Protein AF-A0A8J5E247-F1 (afdb_monomer)

Secondary structure (DSSP, 8-state):
-PPPPPP------PPPPP-PPPPTTTTHHHHHHHHHHHHHHHHHHHHHHTTSSSSS-----------------------------HHHHHHHHHHHHHHHTTS-----HHHHHHHHHTS---------------SS-----------TTGGGGSSS------HHHHHHHHHHHHHTB--GGGTTPBPPP--HHHHHHHHHHHTHHHH-TT-PPPPP--SSPPSS---------TT-SSSSPPPTTT--SSHHHHHHH-HHHHHHHHHHHHHHHHHHHTTSHHHHHHHHHHHHHT-

Mean predicted aligned error: 22.24 Å

Structure (mmCIF, N/CA/C/O backbone):
data_AF-A0A8J5E247-F1
#
_entry.id   AF-A0A8J5E247-F1
#
loop_
_atom_site.group_PDB
_atom_site.id
_atom_site.type_symbol
_atom_site.label_atom_id
_atom_site.label_alt_id
_atom_site.label_comp_id
_atom_site.label_asym_id
_atom_site.label_entity_id
_atom_site.label_seq_id
_atom_site.pdbx_PDB_ins_code
_atom_site.Cartn_x
_atom_site.Cartn_y
_atom_site.Cartn_z
_atom_site.occupancy
_atom_site.B_iso_or_equiv
_atom_site.auth_seq_id
_atom_site.auth_comp_id
_atom_site.auth_asym_id
_atom_site.auth_atom_id
_atom_site.pdbx_PDB_model_num
ATOM 1 N N . MET A 1 1 ? -28.326 5.574 -50.197 1.00 47.53 1 MET A N 1
ATOM 2 C CA . MET A 1 1 ? -28.777 6.730 -49.390 1.00 47.53 1 MET A CA 1
ATOM 3 C C . MET A 1 1 ? -27.548 7.431 -48.825 1.00 47.53 1 MET A C 1
ATOM 5 O O . MET A 1 1 ? -26.946 6.933 -47.885 1.00 47.53 1 MET A O 1
ATOM 9 N N . ALA A 1 2 ? -27.110 8.510 -49.477 1.00 43.28 2 ALA A N 1
ATOM 10 C CA . ALA A 1 2 ? -25.905 9.259 -49.121 1.00 43.28 2 ALA A CA 1
ATOM 11 C C . 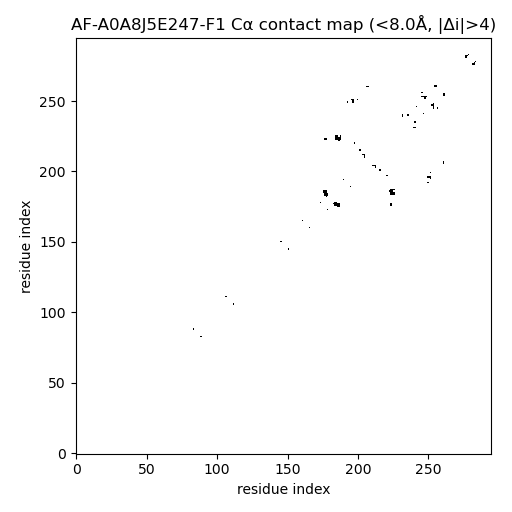ALA A 1 2 ? -26.218 10.293 -48.027 1.00 43.28 2 ALA A C 1
ATOM 13 O O . ALA A 1 2 ? -27.172 11.058 -48.159 1.00 43.28 2 ALA A O 1
ATOM 14 N N . ARG A 1 3 ? -25.426 10.314 -46.948 1.00 50.75 3 ARG A N 1
ATOM 15 C CA . ARG A 1 3 ? -25.513 11.335 -45.895 1.00 50.75 3 ARG A CA 1
ATOM 16 C C . ARG A 1 3 ? -24.717 12.566 -46.330 1.00 50.75 3 ARG A C 1
ATOM 18 O O . ARG A 1 3 ? -23.540 12.469 -46.658 1.00 50.75 3 ARG A O 1
ATOM 25 N N . LYS A 1 4 ? -25.403 13.704 -46.372 1.00 52.75 4 LYS A N 1
ATOM 26 C CA . LYS A 1 4 ? -24.903 15.015 -46.790 1.00 52.75 4 LYS A CA 1
ATOM 27 C C . LYS A 1 4 ? -24.347 15.733 -45.552 1.00 52.75 4 LYS A C 1
ATOM 29 O O . LYS A 1 4 ? -25.104 15.995 -44.624 1.00 52.75 4 LYS A O 1
ATOM 34 N N . ASN A 1 5 ? -23.050 16.030 -45.535 1.00 49.25 5 ASN A N 1
ATOM 35 C CA . ASN A 1 5 ? -22.446 16.957 -44.570 1.00 49.25 5 ASN A CA 1
ATOM 36 C C . ASN A 1 5 ? -22.774 18.405 -44.968 1.00 49.25 5 ASN A C 1
ATOM 38 O O . ASN A 1 5 ? -22.634 18.730 -46.151 1.00 49.25 5 ASN A O 1
ATOM 42 N N . PRO A 1 6 ? -23.098 19.301 -44.023 1.00 57.22 6 PRO A N 1
ATOM 43 C CA . PRO A 1 6 ? -22.928 20.731 -44.228 1.00 57.22 6 PRO A CA 1
ATOM 44 C C . PRO A 1 6 ? -21.686 21.271 -43.503 1.00 57.22 6 PRO A C 1
ATOM 46 O O . PRO A 1 6 ? -21.337 20.865 -42.396 1.00 57.22 6 PRO A O 1
ATOM 49 N N . ALA A 1 7 ? -21.009 22.183 -44.195 1.00 47.88 7 ALA A N 1
ATOM 50 C CA . ALA A 1 7 ? -19.740 22.791 -43.842 1.00 47.88 7 ALA A CA 1
ATOM 51 C C . ALA A 1 7 ? -19.878 24.044 -42.953 1.00 47.88 7 ALA A C 1
ATOM 53 O O . ALA A 1 7 ? -20.883 24.745 -42.986 1.00 47.88 7 ALA A O 1
ATOM 54 N N . ARG A 1 8 ? -18.791 24.300 -42.211 1.00 48.19 8 ARG A N 1
ATOM 55 C CA . ARG A 1 8 ? -18.216 25.578 -41.739 1.00 48.19 8 ARG A CA 1
ATOM 56 C C . ARG A 1 8 ? -18.987 26.890 -42.008 1.00 48.19 8 ARG A C 1
ATOM 58 O O . ARG A 1 8 ? -19.066 27.328 -43.147 1.00 48.19 8 ARG A O 1
ATOM 65 N N . GLY A 1 9 ? -19.212 27.638 -40.920 1.00 38.91 9 GLY A N 1
ATOM 66 C CA . GLY A 1 9 ? -18.550 28.939 -40.725 1.00 38.91 9 GLY A CA 1
ATOM 67 C C . GLY A 1 9 ? -19.429 30.194 -40.663 1.00 38.91 9 GLY A C 1
ATOM 68 O O . GLY A 1 9 ? -19.780 30.750 -41.693 1.00 38.91 9 GLY A O 1
ATOM 69 N N . SER A 1 10 ? -19.608 30.747 -39.459 1.00 41.91 10 SER A N 1
ATOM 70 C CA . SER A 1 10 ? -19.744 32.196 -39.249 1.00 41.91 10 SER A CA 1
ATOM 71 C C . SER A 1 10 ? -19.083 32.567 -37.918 1.00 41.91 10 SER A C 1
ATOM 73 O O . SER A 1 10 ? -19.606 32.258 -36.849 1.00 41.91 10 SER A O 1
ATOM 75 N N . LYS A 1 11 ? -17.895 33.178 -37.975 1.00 48.00 11 LYS A N 1
ATOM 76 C CA . LYS A 1 11 ? -17.264 33.802 -36.808 1.00 48.00 11 LYS A CA 1
ATOM 77 C C . LYS A 1 11 ? -17.958 35.143 -36.584 1.00 48.00 11 LYS A C 1
ATOM 79 O O . LYS A 1 11 ? -17.831 36.033 -37.418 1.00 48.00 11 LYS A O 1
ATOM 84 N N . VAL A 1 12 ? -18.707 35.260 -35.495 1.00 50.59 12 VAL A N 1
ATOM 85 C CA . VAL A 1 12 ? -19.233 36.539 -35.015 1.00 50.59 12 VAL A CA 1
ATOM 86 C C . VAL A 1 12 ? -18.185 37.090 -34.051 1.00 50.59 12 VAL A C 1
ATOM 88 O O . VAL A 1 12 ? -17.863 36.440 -33.060 1.00 50.59 12 VAL A O 1
ATOM 91 N N . ASN A 1 13 ? -17.589 38.232 -34.387 1.00 46.44 13 ASN A N 1
ATOM 92 C CA . ASN A 1 13 ? -16.700 38.955 -33.483 1.00 46.44 13 ASN A CA 1
ATOM 93 C C . ASN A 1 13 ? -17.566 39.594 -32.391 1.00 46.44 13 ASN A C 1
ATOM 95 O O . ASN A 1 13 ? -18.337 40.506 -32.686 1.00 46.44 13 ASN A O 1
ATOM 99 N N . LEU A 1 14 ? -17.461 39.092 -31.161 1.00 52.62 14 LEU A N 1
ATOM 100 C CA . LEU A 1 14 ? -18.080 39.686 -29.981 1.00 52.62 14 LEU A CA 1
ATOM 101 C C . LEU A 1 14 ? -17.071 40.665 -29.365 1.00 52.62 14 LEU A C 1
ATOM 103 O O . LEU A 1 14 ? -15.951 40.273 -29.039 1.00 52.62 14 LEU A O 1
ATOM 107 N N . ALA A 1 15 ? -17.442 41.943 -29.298 1.00 62.84 15 ALA A N 1
ATOM 108 C CA . ALA A 1 15 ? -16.660 42.980 -28.630 1.00 62.84 15 ALA A CA 1
ATOM 109 C C . ALA A 1 15 ? -16.554 42.684 -27.118 1.00 62.84 15 ALA A C 1
ATOM 111 O O . ALA A 1 15 ? -17.475 42.076 -26.572 1.00 62.84 15 ALA A O 1
ATOM 112 N N . PRO A 1 16 ? -15.469 43.090 -26.433 1.00 55.72 16 PRO A N 1
ATOM 113 C CA . PRO A 1 16 ? -15.371 42.930 -24.987 1.00 55.72 16 PRO A CA 1
ATOM 114 C C . PRO A 1 16 ? -16.348 43.878 -24.277 1.00 55.72 16 PRO A C 1
ATOM 116 O O . PRO A 1 16 ? -16.367 45.078 -24.556 1.00 55.72 16 PRO A O 1
ATOM 119 N N . GLU A 1 17 ? -17.163 43.325 -23.379 1.00 60.25 17 GLU A N 1
ATOM 120 C CA . GLU A 1 17 ? -18.045 44.088 -22.491 1.00 60.25 17 GLU A CA 1
ATOM 121 C C . GLU A 1 17 ? -17.240 44.856 -21.422 1.00 60.25 17 GLU A C 1
ATOM 123 O O . GLU A 1 17 ? -16.142 44.422 -21.056 1.00 60.25 17 GLU A O 1
ATOM 128 N N . PRO A 1 18 ? -17.739 46.013 -20.944 1.00 53.34 18 PRO A N 1
ATOM 129 C CA . PRO A 1 18 ? -17.045 46.832 -19.956 1.00 53.34 18 PRO A CA 1
ATOM 130 C C . PRO A 1 18 ? -17.014 46.151 -18.582 1.00 53.34 18 PRO A C 1
ATOM 132 O O . PRO A 1 18 ? -18.004 45.586 -18.125 1.00 53.34 18 PRO A O 1
ATOM 135 N N . VAL A 1 19 ? -15.857 46.232 -17.928 1.00 58.62 19 VAL A N 1
ATOM 136 C CA . VAL A 1 19 ? -15.625 45.759 -16.560 1.00 58.62 19 VAL A CA 1
ATOM 137 C C . VAL A 1 19 ? -16.389 46.675 -15.602 1.00 58.62 19 VAL A C 1
ATOM 139 O O . VAL A 1 19 ? -16.093 47.865 -15.533 1.00 58.62 19 VAL A O 1
ATOM 142 N N . GLU A 1 20 ? -17.390 46.139 -14.905 1.00 50.28 20 GLU A N 1
ATOM 143 C CA . GLU A 1 20 ? -18.041 46.834 -13.792 1.00 50.28 20 GLU A CA 1
ATOM 144 C C . GLU A 1 20 ? -17.181 46.700 -12.526 1.00 50.28 20 GLU A C 1
ATOM 146 O O . GLU A 1 20 ? -16.817 45.593 -12.122 1.00 50.28 20 GLU A O 1
ATOM 151 N N . ASP A 1 21 ? -16.847 47.842 -11.921 1.00 55.38 21 ASP A N 1
ATOM 152 C CA . ASP A 1 21 ? -16.093 47.952 -10.672 1.00 55.38 21 ASP A CA 1
ATOM 153 C C . ASP A 1 21 ? -16.861 47.308 -9.505 1.00 55.38 21 ASP A C 1
ATOM 155 O O . ASP A 1 21 ? -17.940 47.759 -9.108 1.00 55.38 21 ASP A O 1
ATOM 159 N N . VAL A 1 22 ? -16.283 46.256 -8.924 1.00 57.41 22 VAL A N 1
ATOM 160 C CA . VAL A 1 22 ? -16.760 45.631 -7.683 1.00 57.41 22 VAL A CA 1
ATOM 161 C C . VAL A 1 22 ? -16.171 46.409 -6.494 1.00 57.41 22 VAL A C 1
ATOM 163 O O . VAL A 1 22 ? -14.963 46.627 -6.469 1.00 57.41 22 VAL A O 1
ATOM 166 N N . PRO A 1 23 ? -16.971 46.840 -5.498 1.00 54.09 23 PRO A N 1
ATOM 167 C CA . PRO A 1 23 ? -16.486 47.703 -4.421 1.00 54.09 23 PRO A CA 1
ATOM 168 C C . PRO A 1 23 ? -15.543 46.978 -3.443 1.00 54.09 23 PRO A C 1
ATOM 170 O O . PRO A 1 23 ? -15.862 45.895 -2.951 1.00 54.09 23 PRO A O 1
ATOM 173 N N . ASP A 1 24 ? -14.449 47.659 -3.080 1.00 58.41 24 ASP A N 1
ATOM 174 C CA . ASP A 1 24 ? -13.301 47.261 -2.233 1.00 58.41 24 ASP A CA 1
ATOM 175 C C . ASP A 1 24 ? -13.598 46.642 -0.846 1.00 58.41 24 ASP A C 1
ATOM 177 O O . ASP A 1 24 ? -12.683 46.263 -0.123 1.00 58.41 24 ASP A O 1
ATOM 181 N N . LYS A 1 25 ? -14.859 46.477 -0.441 1.00 55.41 25 LYS A N 1
ATOM 182 C CA . LYS A 1 25 ? -15.223 45.976 0.899 1.00 55.41 25 LYS A CA 1
ATOM 183 C C . LYS A 1 25 ? -15.279 44.455 1.047 1.00 55.41 25 LYS A C 1
ATOM 185 O O . LYS A 1 25 ? -15.526 43.973 2.147 1.00 55.41 25 LYS A O 1
ATOM 190 N N . VAL A 1 26 ? -15.080 43.691 -0.027 1.00 52.72 26 VAL A N 1
ATOM 191 C CA . VAL A 1 26 ? -15.133 42.213 0.027 1.00 52.72 26 VAL A CA 1
ATOM 192 C C . VAL A 1 26 ? -13.738 41.587 0.163 1.00 52.72 26 VAL A C 1
ATOM 194 O O . VAL A 1 26 ? -13.622 40.470 0.657 1.00 52.72 26 VAL A O 1
ATOM 197 N N . LEU A 1 27 ? -12.677 42.316 -0.197 1.00 49.75 27 LEU A N 1
ATOM 198 C CA . LEU A 1 27 ? -11.293 41.831 -0.113 1.00 49.75 27 LEU A CA 1
ATOM 199 C C . LEU A 1 27 ? -10.709 41.937 1.307 1.00 49.75 27 LEU A C 1
ATOM 201 O O . LEU A 1 27 ? -9.851 41.145 1.682 1.00 49.75 27 LEU A O 1
ATOM 205 N N . GLU A 1 28 ? -11.218 42.856 2.128 1.00 53.59 28 GLU A N 1
ATOM 206 C CA . GLU A 1 28 ? -10.740 43.066 3.502 1.00 53.59 28 GLU A CA 1
ATOM 207 C C . GLU A 1 28 ? -11.232 41.963 4.463 1.00 53.59 28 GLU A C 1
ATOM 209 O O . GLU A 1 28 ? -10.493 41.520 5.335 1.00 53.59 28 GLU A O 1
ATOM 214 N N . ALA A 1 29 ? -12.424 41.401 4.225 1.00 53.09 29 ALA A N 1
ATOM 215 C CA . ALA A 1 29 ? -12.988 40.324 5.050 1.00 53.09 29 ALA A CA 1
ATOM 216 C C . ALA A 1 29 ? -12.349 38.940 4.810 1.00 53.09 29 ALA A C 1
ATOM 218 O O . ALA A 1 29 ? -12.517 38.040 5.629 1.00 53.09 29 ALA A O 1
ATOM 219 N N . GLN A 1 30 ? -11.636 38.751 3.693 1.00 47.44 30 GLN A N 1
ATOM 220 C CA . GLN A 1 30 ? -10.944 37.491 3.387 1.00 47.44 30 GLN A CA 1
ATOM 221 C C . GLN A 1 30 ? -9.527 37.459 3.979 1.00 47.44 30 GLN A C 1
ATOM 223 O O . GLN A 1 30 ? -9.069 36.403 4.403 1.00 47.44 30 GLN A O 1
ATOM 228 N N . ASN A 1 31 ? -8.880 38.622 4.106 1.00 52.19 31 ASN A N 1
ATOM 229 C CA . ASN A 1 31 ? -7.536 38.743 4.677 1.00 52.19 31 ASN A CA 1
ATOM 230 C C . ASN A 1 31 ? -7.514 38.616 6.214 1.00 52.19 31 ASN A C 1
ATOM 232 O O . ASN A 1 31 ? -6.501 38.232 6.791 1.00 52.19 31 ASN A O 1
ATOM 236 N N . GLU A 1 32 ? -8.629 38.908 6.891 1.00 54.66 32 GLU A N 1
ATOM 237 C CA . GLU A 1 32 ? -8.747 38.749 8.349 1.00 54.66 32 GLU A CA 1
ATOM 238 C C . GLU A 1 32 ? -8.947 37.284 8.784 1.00 54.66 32 GLU A C 1
ATOM 240 O O . GLU A 1 32 ? -8.632 36.937 9.921 1.00 54.66 32 GLU A O 1
ATOM 245 N N . GLN A 1 33 ? -9.431 36.403 7.895 1.00 50.94 33 GLN A N 1
ATOM 246 C CA . GLN A 1 33 ? -9.599 34.976 8.204 1.00 50.94 33 GLN A CA 1
ATOM 247 C C . GLN A 1 33 ? -8.303 34.171 8.013 1.00 50.94 33 GLN A C 1
ATOM 249 O O . GLN A 1 33 ? -8.044 33.277 8.812 1.00 50.94 33 GLN A O 1
ATOM 254 N N . GLU A 1 34 ? -7.449 34.523 7.042 1.00 51.47 34 GLU A N 1
ATOM 255 C CA . GLU A 1 34 ? -6.130 33.882 6.872 1.00 51.47 34 GLU A CA 1
ATOM 256 C C . GLU A 1 34 ? -5.132 34.262 7.982 1.00 51.47 34 GLU A C 1
ATOM 258 O O . GLU A 1 34 ? -4.316 33.435 8.386 1.00 51.47 34 GLU A O 1
ATOM 263 N N . GLY A 1 35 ? -5.227 35.473 8.545 1.00 48.41 35 GLY A N 1
ATOM 264 C CA . GLY A 1 35 ? -4.366 35.896 9.660 1.00 48.41 35 GLY A CA 1
ATOM 265 C C . GLY A 1 35 ? -4.623 35.139 10.970 1.00 48.41 35 GLY A C 1
ATOM 266 O O . GLY A 1 35 ? -3.694 34.909 11.739 1.00 48.41 35 GLY A O 1
ATOM 267 N N . ALA A 1 36 ? -5.865 34.706 11.209 1.00 52.34 36 ALA A N 1
ATOM 268 C CA . ALA A 1 36 ? -6.246 33.993 12.430 1.00 52.34 36 ALA A CA 1
ATOM 269 C C . ALA A 1 36 ? -5.890 32.493 12.402 1.00 52.34 36 ALA A C 1
ATOM 271 O O . ALA A 1 36 ? -5.742 31.886 13.460 1.00 52.34 36 ALA A O 1
ATOM 272 N N . GLU A 1 37 ? -5.741 31.886 11.219 1.00 51.66 37 GLU A N 1
ATOM 273 C CA . GLU A 1 37 ? -5.319 30.482 11.089 1.00 51.66 37 GLU A CA 1
ATOM 274 C C . GLU A 1 37 ? -3.792 30.317 11.203 1.00 51.66 37 GLU A C 1
ATOM 276 O O . GLU A 1 37 ? -3.325 29.284 11.681 1.00 51.66 37 GLU A O 1
ATOM 281 N N . ALA A 1 38 ? -3.013 31.351 10.860 1.00 54.84 38 ALA A N 1
ATOM 282 C CA . ALA A 1 38 ? -1.555 31.347 11.005 1.00 54.84 38 ALA A CA 1
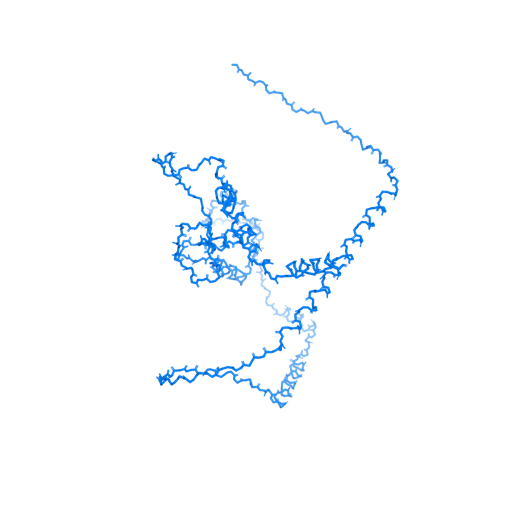ATOM 283 C C . ALA A 1 38 ? -1.090 31.462 12.473 1.00 54.84 38 ALA A C 1
ATOM 285 O O . ALA A 1 38 ? -0.151 30.778 12.872 1.00 54.84 38 ALA A O 1
ATOM 286 N N . GLU A 1 39 ? -1.783 32.249 13.306 1.00 54.84 39 GLU A N 1
ATOM 287 C CA . GLU A 1 39 ? -1.434 32.434 14.730 1.00 54.84 39 GLU A CA 1
ATOM 288 C C . GLU A 1 39 ? -1.697 31.170 15.579 1.00 54.84 39 GLU A C 1
ATOM 290 O O . GLU A 1 39 ? -1.058 30.945 16.606 1.00 54.84 39 GLU A O 1
ATOM 295 N N . VAL A 1 40 ? -2.618 30.303 15.141 1.00 56.38 40 VAL A N 1
ATOM 296 C CA . VAL A 1 40 ? -2.910 29.023 15.812 1.00 56.38 40 VAL A CA 1
ATOM 297 C C . VAL A 1 40 ? -1.846 27.966 15.493 1.00 56.38 40 VAL A C 1
ATOM 299 O O . VAL A 1 40 ? -1.595 27.101 16.329 1.00 56.38 40 VAL A O 1
ATOM 302 N N . LEU A 1 41 ? -1.188 28.055 14.332 1.00 48.69 41 LEU A N 1
ATOM 303 C CA . LEU A 1 41 ? -0.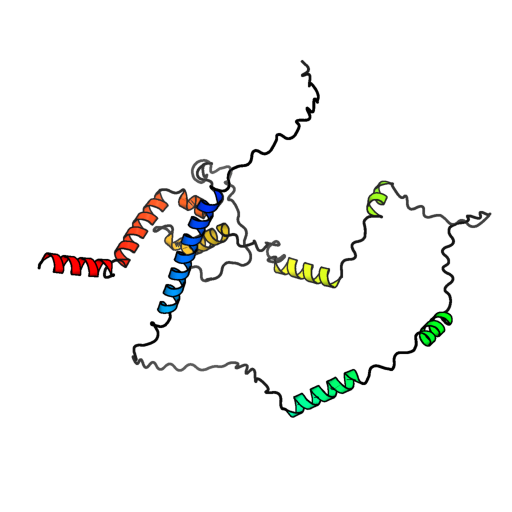153 27.103 13.919 1.00 48.69 41 LEU A CA 1
ATOM 304 C C . LEU A 1 41 ? 1.176 27.330 14.667 1.00 48.69 41 LEU A C 1
ATOM 306 O O . LEU A 1 41 ? 1.801 26.365 15.098 1.00 48.69 41 LEU A O 1
ATOM 310 N N . GLU A 1 42 ? 1.562 28.589 14.908 1.00 54.94 42 GLU A N 1
ATOM 311 C CA . GLU A 1 42 ? 2.777 28.925 15.677 1.00 54.94 42 GLU A CA 1
ATOM 312 C C . GLU A 1 42 ? 2.661 28.518 17.162 1.00 54.94 42 GLU A C 1
ATOM 314 O O . GLU A 1 42 ? 3.637 28.092 17.775 1.00 54.94 42 GLU A O 1
ATOM 319 N N . GLN A 1 43 ? 1.452 28.541 17.739 1.00 49.88 43 GLN A N 1
ATOM 320 C CA . GLN A 1 43 ? 1.218 28.106 19.127 1.00 49.88 43 GLN A CA 1
ATOM 321 C C . GLN A 1 43 ? 1.190 26.574 19.309 1.00 49.88 43 GLN A C 1
ATOM 323 O O . GLN A 1 43 ? 1.229 26.089 20.449 1.00 49.88 43 GLN A O 1
ATOM 328 N N . GLU A 1 44 ? 1.087 25.800 18.222 1.00 51.59 44 GLU A N 1
ATOM 329 C CA . GLU A 1 44 ? 1.179 24.334 18.257 1.00 51.59 44 GLU A CA 1
ATOM 330 C C . GLU A 1 44 ? 2.626 23.837 18.096 1.00 51.59 44 GLU A C 1
ATOM 332 O O . GLU A 1 44 ? 2.979 22.860 18.760 1.00 51.59 44 GLU A O 1
ATOM 337 N N . GLU A 1 45 ? 3.482 24.542 17.344 1.00 48.78 45 GLU A N 1
ATOM 338 C CA . GLU A 1 45 ? 4.914 24.211 17.213 1.00 48.78 45 GLU A CA 1
ATOM 339 C C . GLU A 1 45 ? 5.701 24.460 18.515 1.00 48.78 45 GLU A C 1
ATOM 341 O O . GLU A 1 45 ? 6.467 23.593 18.940 1.00 48.78 45 GLU A O 1
ATOM 346 N N . GLU A 1 46 ? 5.428 25.546 19.252 1.00 49.56 46 GLU A N 1
ATOM 347 C CA . GLU A 1 46 ? 6.098 25.818 20.543 1.00 49.56 46 GLU A CA 1
ATOM 348 C C . GLU A 1 46 ? 5.765 24.781 21.641 1.00 49.56 46 GLU A C 1
ATOM 350 O O . GLU A 1 46 ? 6.483 24.640 22.631 1.00 49.56 46 GLU A O 1
ATOM 355 N N . LYS A 1 47 ? 4.685 24.001 21.481 1.00 46.31 47 LYS A N 1
ATOM 356 C CA . LYS A 1 47 ? 4.282 22.948 22.434 1.00 46.31 47 LYS A CA 1
ATOM 357 C C . LYS A 1 47 ? 4.896 21.578 22.159 1.00 46.31 47 LYS A C 1
ATOM 359 O O . LYS A 1 47 ? 4.782 20.697 23.022 1.00 46.31 47 LYS A O 1
ATOM 364 N N . GLU A 1 48 ? 5.479 21.368 20.981 1.00 45.56 48 GLU A N 1
ATOM 365 C CA . GLU A 1 48 ? 6.173 20.121 20.652 1.00 45.56 48 GLU A CA 1
ATOM 366 C C . GLU A 1 48 ? 7.643 20.146 21.090 1.00 45.56 48 GLU A C 1
ATOM 368 O O . GLU A 1 48 ? 8.135 19.110 21.541 1.00 45.56 48 GLU A O 1
ATOM 373 N N . GLU A 1 49 ? 8.299 21.312 21.120 1.00 42.19 49 GLU A N 1
ATOM 374 C CA . GLU A 1 49 ? 9.695 21.424 21.577 1.00 42.19 49 GLU A CA 1
ATOM 375 C C . GLU A 1 49 ? 9.865 21.199 23.096 1.00 42.19 49 GLU A C 1
ATOM 377 O O . GLU A 1 49 ? 10.819 20.549 23.518 1.00 42.19 49 GLU A O 1
ATOM 382 N N . GLU A 1 50 ? 8.900 21.587 23.942 1.00 43.12 50 GLU A N 1
ATOM 383 C CA . GLU A 1 50 ? 8.991 21.369 25.404 1.00 43.12 50 GLU A CA 1
ATOM 384 C C . GLU A 1 50 ? 8.792 19.900 25.851 1.00 43.12 50 GLU A C 1
ATOM 386 O O . GLU A 1 50 ? 8.900 19.576 27.040 1.00 43.12 50 GLU A O 1
ATOM 391 N N . LYS A 1 51 ? 8.475 18.977 24.931 1.00 44.22 51 LYS A N 1
ATOM 392 C CA . LYS A 1 51 ? 8.244 17.557 25.255 1.00 44.22 51 LYS A CA 1
ATOM 393 C C . LYS A 1 51 ? 9.431 16.636 25.010 1.00 44.22 51 LYS A C 1
ATOM 395 O O . LYS A 1 51 ? 9.425 15.544 25.576 1.00 44.22 51 LYS A O 1
ATOM 400 N N . GLU A 1 52 ? 10.424 17.036 24.221 1.00 40.41 52 GLU A N 1
ATOM 401 C CA . GLU A 1 52 ? 11.599 16.188 23.969 1.00 40.41 52 GLU A CA 1
ATOM 402 C C . GLU A 1 52 ? 12.680 16.294 25.059 1.00 40.41 52 GLU A C 1
ATOM 404 O O . GLU A 1 52 ? 13.553 15.430 25.136 1.00 40.41 52 GLU A O 1
ATOM 409 N N . GLU A 1 53 ? 12.601 17.274 25.964 1.00 39.59 53 GLU A N 1
ATOM 410 C CA . GLU A 1 53 ? 13.655 17.511 26.964 1.00 39.59 53 GLU A CA 1
ATOM 411 C C . GLU A 1 53 ? 13.461 16.766 28.306 1.00 39.59 53 GLU A C 1
ATOM 413 O O . GLU A 1 53 ? 14.361 16.759 29.138 1.00 39.59 53 GLU A O 1
ATOM 418 N N . ASN A 1 54 ? 12.329 16.080 28.532 1.00 40.06 54 ASN A N 1
ATOM 419 C CA . ASN A 1 54 ? 11.998 15.484 29.844 1.00 40.06 54 ASN A CA 1
ATOM 420 C C . ASN A 1 54 ? 12.093 13.946 29.954 1.00 40.06 54 ASN A C 1
ATOM 422 O O . ASN A 1 54 ? 11.791 13.408 31.017 1.00 40.06 54 ASN A O 1
ATOM 426 N N . ASP A 1 55 ? 12.546 13.228 28.920 1.00 41.84 55 ASP A N 1
ATOM 427 C CA . ASP A 1 55 ? 12.666 11.753 28.945 1.00 41.84 55 ASP A CA 1
ATOM 428 C C . ASP A 1 55 ? 14.128 11.249 28.989 1.00 41.84 55 ASP A C 1
ATOM 430 O O . ASP A 1 55 ? 14.459 10.166 28.500 1.00 41.84 55 ASP A O 1
ATOM 434 N N . LYS A 1 56 ? 15.031 12.010 29.617 1.00 44.75 56 LYS A N 1
ATOM 435 C CA . LYS A 1 56 ? 16.390 11.550 29.952 1.00 44.75 56 LYS A CA 1
ATOM 436 C C . LYS A 1 56 ? 16.734 11.856 31.400 1.00 44.75 56 LYS A C 1
ATOM 438 O O . LYS A 1 56 ? 17.569 12.705 31.650 1.00 44.75 56 LYS A O 1
ATOM 443 N N . GLU A 1 57 ? 16.124 11.139 32.340 1.00 37.03 57 GLU A N 1
ATOM 444 C CA . GLU A 1 57 ? 16.690 10.925 33.680 1.00 37.03 57 GLU A CA 1
ATOM 445 C C . GLU A 1 57 ? 15.865 9.869 34.443 1.00 37.03 57 GLU A C 1
ATOM 447 O O . GLU A 1 57 ? 14.713 10.108 34.799 1.00 37.03 57 GLU A O 1
ATOM 452 N N . GLY A 1 58 ? 16.449 8.689 34.712 1.00 32.66 58 GLY A N 1
ATOM 453 C CA . GLY A 1 58 ? 15.972 7.818 35.795 1.00 32.66 58 GLY A CA 1
ATOM 454 C C . GLY A 1 58 ? 16.096 6.296 35.621 1.00 32.66 58 GLY A C 1
ATOM 455 O O . GLY A 1 58 ? 15.303 5.681 34.916 1.00 32.66 58 GLY A O 1
ATOM 456 N N . SER A 1 59 ? 16.975 5.716 36.451 1.00 33.78 59 SER A N 1
ATOM 457 C CA . SER A 1 59 ? 17.071 4.323 36.949 1.00 33.78 59 SER A CA 1
ATOM 458 C C . SER A 1 59 ? 17.670 3.267 36.008 1.00 33.78 59 SER A C 1
ATOM 460 O O . SER A 1 59 ? 17.153 3.034 34.922 1.00 33.78 59 SER A O 1
ATOM 462 N N . ASP A 1 60 ? 18.859 2.716 36.265 1.00 32.81 60 ASP A N 1
ATOM 463 C CA . ASP A 1 60 ? 19.429 1.960 37.411 1.00 32.81 60 ASP A CA 1
ATOM 464 C C . ASP A 1 60 ? 19.337 0.437 37.209 1.00 32.81 60 ASP A C 1
ATOM 466 O O . ASP A 1 60 ? 18.256 -0.141 37.172 1.00 32.81 60 ASP A O 1
ATOM 470 N N . SER A 1 61 ? 20.538 -0.139 37.057 1.00 41.59 61 SER A N 1
ATOM 471 C CA . SER A 1 61 ? 21.054 -1.451 37.486 1.00 41.59 61 SER A CA 1
ATOM 472 C C . SER A 1 61 ? 20.111 -2.657 37.599 1.00 41.59 61 SER A C 1
ATOM 474 O O . SER A 1 61 ? 19.241 -2.676 38.463 1.00 41.59 61 SER A O 1
ATOM 476 N N . ASP A 1 62 ? 20.451 -3.737 36.886 1.00 37.69 62 ASP A N 1
ATOM 477 C CA . ASP A 1 62 ? 20.488 -5.078 37.487 1.00 37.69 62 ASP A CA 1
ATOM 478 C C . ASP A 1 62 ? 21.526 -5.978 36.787 1.00 37.69 62 ASP A C 1
ATOM 480 O O . ASP A 1 62 ? 21.587 -6.072 35.558 1.00 37.69 62 ASP A O 1
ATOM 484 N N . ASP A 1 63 ? 22.352 -6.604 37.627 1.00 43.50 63 ASP A N 1
ATOM 485 C CA . ASP A 1 63 ? 23.407 -7.574 37.339 1.00 43.50 63 ASP A CA 1
ATOM 486 C C . ASP A 1 63 ? 22.879 -8.846 36.656 1.00 43.50 63 ASP A C 1
ATOM 488 O O . ASP A 1 63 ? 21.880 -9.436 37.075 1.00 43.50 63 ASP A O 1
ATOM 492 N N . SER A 1 64 ? 23.620 -9.357 35.669 1.00 43.66 64 SER A N 1
ATOM 493 C CA . SER A 1 64 ? 23.623 -10.797 35.390 1.00 43.66 64 SER A CA 1
ATOM 494 C C . SER A 1 64 ? 24.966 -11.245 34.817 1.00 43.66 64 SER A C 1
ATOM 496 O O . SER A 1 64 ? 25.325 -10.922 33.686 1.00 43.66 64 SER A O 1
ATOM 498 N N . ASP A 1 65 ? 25.692 -12.005 35.636 1.00 44.44 65 ASP A N 1
ATOM 499 C CA . ASP A 1 65 ? 26.849 -12.805 35.252 1.00 44.44 65 ASP A CA 1
ATOM 500 C C . ASP A 1 65 ? 26.444 -13.875 34.228 1.00 44.44 65 ASP A C 1
ATOM 502 O O . ASP A 1 65 ? 25.490 -14.632 34.436 1.00 44.44 65 ASP A O 1
ATOM 506 N N . SER A 1 66 ? 27.202 -13.984 33.139 1.00 44.09 66 SER A N 1
ATOM 507 C CA . SER A 1 66 ? 27.193 -15.164 32.275 1.00 44.09 66 SER A CA 1
ATOM 508 C C . SER A 1 66 ? 28.541 -15.297 31.577 1.00 44.09 66 SER A C 1
ATOM 510 O O . SER A 1 66 ? 28.784 -14.668 30.548 1.00 44.09 66 SER A O 1
ATOM 512 N N . ASP A 1 67 ? 29.383 -16.170 32.123 1.00 44.44 67 ASP A N 1
ATOM 513 C CA . ASP A 1 67 ? 30.565 -16.716 31.463 1.00 44.44 67 ASP A CA 1
ATOM 514 C C . ASP A 1 67 ? 30.190 -17.366 30.123 1.00 44.44 67 ASP A C 1
ATOM 516 O O . ASP A 1 67 ? 29.315 -18.235 30.062 1.00 44.44 67 ASP A O 1
ATOM 520 N N . SER A 1 68 ? 30.880 -16.990 29.047 1.00 45.50 68 SER A N 1
ATOM 521 C CA . SER A 1 68 ? 31.017 -17.851 27.872 1.00 45.50 68 SER A CA 1
ATOM 522 C C . SER A 1 68 ? 32.262 -17.458 27.085 1.00 45.50 68 SER A C 1
ATOM 524 O O . SER A 1 68 ? 32.252 -16.498 26.318 1.00 45.50 68 SER A O 1
ATOM 526 N N . ASP A 1 69 ? 33.313 -18.257 27.256 1.00 42.09 69 ASP A N 1
ATOM 527 C CA . ASP A 1 69 ? 34.468 -18.326 26.366 1.00 42.09 69 ASP A CA 1
ATOM 528 C C . ASP A 1 69 ? 34.023 -18.591 24.922 1.00 42.09 69 ASP A C 1
ATOM 530 O O . ASP A 1 69 ? 33.246 -19.518 24.671 1.00 42.09 69 ASP A O 1
ATOM 534 N N . SER A 1 70 ? 34.538 -17.817 23.967 1.00 44.03 70 SER A N 1
ATOM 535 C CA . SER A 1 70 ? 34.692 -18.220 22.563 1.00 44.03 70 SER A CA 1
ATOM 536 C C . SER A 1 70 ? 35.648 -17.264 21.851 1.00 44.03 70 SER A C 1
ATOM 538 O O . SER A 1 70 ? 35.342 -16.088 21.665 1.00 44.03 70 SER A O 1
ATOM 540 N N . ASP A 1 71 ? 36.801 -17.814 21.481 1.00 39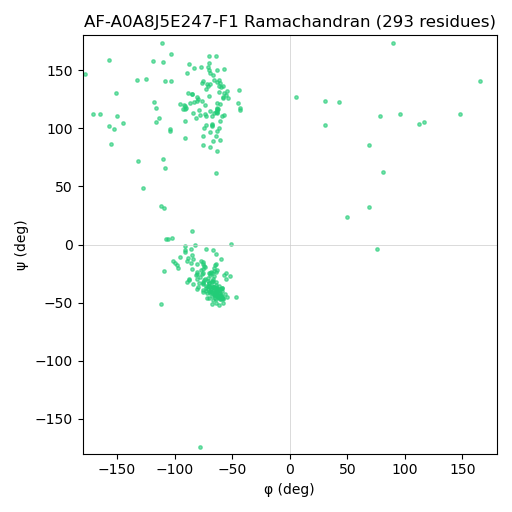.72 71 ASP A N 1
ATOM 541 C CA . ASP A 1 71 ? 37.856 -17.209 20.676 1.00 39.72 71 ASP A CA 1
ATOM 542 C C . ASP A 1 71 ? 37.427 -16.869 19.233 1.00 39.72 71 ASP A C 1
ATOM 544 O O . ASP A 1 71 ? 36.511 -17.472 18.669 1.00 39.72 71 ASP A O 1
ATOM 548 N N . GLU A 1 72 ? 38.252 -15.992 18.647 1.00 38.72 72 GLU A N 1
ATOM 549 C CA . GLU A 1 72 ? 38.639 -15.844 17.232 1.00 38.72 72 GLU A CA 1
ATOM 550 C C . GLU A 1 72 ? 38.168 -14.593 16.462 1.00 38.72 72 GLU A C 1
ATOM 552 O O . GLU A 1 72 ? 37.038 -14.492 15.992 1.00 38.72 72 GLU A O 1
ATOM 557 N N . SER A 1 73 ? 39.156 -13.697 16.296 1.00 37.88 73 SER A N 1
ATOM 558 C CA . SER A 1 73 ? 39.591 -12.959 15.094 1.00 37.88 73 SER A CA 1
ATOM 559 C C . SER A 1 73 ? 38.546 -12.347 14.146 1.00 37.88 73 SER A C 1
ATOM 561 O O . SER A 1 73 ? 37.816 -13.059 13.465 1.00 37.88 73 SER A O 1
ATOM 563 N N . ASP A 1 74 ? 38.623 -11.029 13.915 1.00 32.91 74 ASP A N 1
ATOM 564 C CA . ASP A 1 74 ? 39.421 -10.463 12.802 1.00 32.91 74 ASP A CA 1
ATOM 565 C C . ASP A 1 74 ? 39.077 -8.978 12.520 1.00 32.91 74 ASP A C 1
ATOM 567 O O . ASP A 1 74 ? 37.914 -8.578 12.484 1.00 32.91 74 ASP A O 1
ATOM 571 N N . SER A 1 75 ? 40.134 -8.216 12.220 1.00 34.09 75 SER A N 1
ATOM 572 C CA . SER A 1 75 ? 40.181 -6.971 11.439 1.00 34.09 75 SER A CA 1
ATOM 573 C C . SER A 1 75 ? 39.552 -5.683 12.004 1.00 34.09 75 SER A C 1
ATOM 575 O O . SER A 1 75 ? 38.479 -5.248 11.579 1.00 34.09 75 SER A O 1
ATOM 577 N N . GLU A 1 76 ? 40.331 -4.956 12.809 1.00 31.67 76 GLU A N 1
ATOM 578 C CA . GLU A 1 76 ? 40.179 -3.507 12.995 1.00 31.67 76 GLU A CA 1
ATOM 579 C C . GLU A 1 76 ? 40.832 -2.742 11.830 1.00 31.67 76 GLU A C 1
ATOM 581 O O . GLU A 1 76 ? 42.000 -2.947 11.501 1.00 31.67 76 GLU A O 1
ATOM 586 N N . SER A 1 77 ? 40.068 -1.853 11.192 1.00 35.25 77 SER A N 1
ATOM 587 C CA . SER A 1 77 ? 40.597 -0.810 10.313 1.00 35.25 77 SER A CA 1
ATOM 588 C C . SER A 1 77 ? 40.538 0.518 11.063 1.00 35.25 77 SER A C 1
ATOM 590 O O . SER A 1 77 ? 39.483 1.155 11.114 1.00 35.25 77 SER A O 1
ATOM 592 N N . GLU A 1 78 ? 41.657 0.923 11.653 1.00 35.31 78 GLU A N 1
ATOM 593 C CA . GLU A 1 78 ? 41.841 2.268 12.188 1.00 35.31 78 GLU A CA 1
ATOM 594 C C . GLU A 1 78 ? 42.017 3.250 11.022 1.00 35.31 78 GLU A C 1
ATOM 596 O O . GLU A 1 78 ? 42.920 3.123 10.197 1.00 35.31 78 GLU A O 1
ATOM 601 N N . SER A 1 79 ? 41.120 4.230 10.922 1.00 37.38 79 SER A N 1
ATOM 602 C CA . SER A 1 79 ? 41.367 5.442 10.147 1.00 37.38 79 SER A CA 1
ATOM 603 C C . SER A 1 79 ? 41.994 6.465 11.086 1.00 37.38 79 SER A C 1
ATOM 605 O O . SER A 1 79 ? 41.278 7.195 11.775 1.00 37.38 79 SER A O 1
ATOM 607 N N . GLU A 1 80 ? 43.322 6.483 11.136 1.00 41.16 80 GLU A N 1
ATOM 608 C CA . GLU A 1 80 ? 44.088 7.551 11.771 1.00 41.16 80 GLU A CA 1
ATOM 609 C C . GLU A 1 80 ? 43.812 8.860 11.018 1.00 41.16 80 GLU A C 1
ATOM 611 O O . GLU A 1 80 ? 44.090 9.003 9.826 1.00 41.16 80 GLU A O 1
ATOM 616 N N . SER A 1 81 ? 43.200 9.821 11.703 1.00 41.88 81 SER A N 1
ATOM 617 C CA . SER A 1 81 ? 43.152 11.206 11.254 1.00 41.88 81 SER A CA 1
ATOM 618 C C . SER A 1 81 ? 44.529 11.824 11.488 1.00 41.88 81 SER A C 1
ATOM 620 O O . SER A 1 81 ? 44.865 12.177 12.617 1.00 41.88 81 SER A O 1
ATOM 622 N N . GLU A 1 82 ? 45.332 11.920 10.431 1.00 52.56 82 GLU A N 1
ATOM 623 C CA . GLU A 1 82 ? 46.599 12.649 10.444 1.00 52.56 82 GLU A CA 1
ATOM 624 C C . GLU A 1 82 ? 46.321 14.153 10.607 1.00 52.56 82 GLU A C 1
ATOM 626 O O . GLU A 1 82 ? 45.896 14.840 9.673 1.00 52.56 82 GLU A O 1
ATOM 631 N N . ASP A 1 83 ? 46.539 14.666 11.817 1.00 57.78 83 ASP A N 1
ATOM 632 C CA . ASP A 1 83 ? 46.556 16.100 12.089 1.00 57.78 83 ASP A CA 1
ATOM 633 C C . ASP A 1 83 ? 47.724 16.745 11.321 1.00 57.78 83 ASP A C 1
ATOM 635 O O . ASP A 1 83 ? 48.898 16.466 11.573 1.00 57.78 83 ASP A O 1
ATOM 639 N N . LEU A 1 84 ? 47.403 17.606 10.351 1.00 63.03 84 LEU A N 1
ATOM 640 C CA . LEU A 1 84 ? 48.388 18.307 9.524 1.00 63.03 84 LEU A CA 1
ATOM 641 C C . LEU A 1 84 ? 49.248 19.239 10.388 1.00 63.03 84 LEU A C 1
ATOM 643 O O . LEU A 1 84 ? 48.741 20.163 11.031 1.00 63.03 84 LEU A O 1
ATOM 647 N N . ASN A 1 85 ? 50.564 19.026 10.371 1.00 75.75 85 ASN A N 1
ATOM 648 C CA . ASN A 1 85 ? 51.511 19.846 11.117 1.00 75.75 85 ASN A CA 1
ATOM 649 C C . ASN A 1 85 ? 51.599 21.263 10.523 1.00 75.75 85 ASN A C 1
ATOM 651 O O . ASN A 1 85 ? 51.493 21.469 9.314 1.00 75.75 85 ASN A O 1
ATOM 655 N N . PHE A 1 86 ? 51.836 22.260 11.378 1.00 70.31 86 PHE A N 1
ATOM 656 C CA . PHE A 1 86 ? 51.924 23.676 10.990 1.00 70.31 86 PHE A CA 1
ATOM 657 C C . PHE A 1 86 ? 52.971 23.943 9.887 1.00 70.31 86 PHE A C 1
ATOM 659 O O . PHE A 1 86 ? 52.783 24.827 9.049 1.00 70.31 86 PHE A O 1
ATOM 666 N N . ASP A 1 87 ? 54.032 23.136 9.831 1.00 74.62 87 ASP A N 1
ATOM 667 C CA . ASP A 1 87 ? 55.069 23.218 8.798 1.00 74.62 87 ASP A CA 1
ATOM 668 C C . ASP A 1 87 ? 54.584 22.748 7.411 1.00 74.62 87 ASP A C 1
ATOM 670 O O . ASP A 1 87 ? 55.014 23.289 6.391 1.00 74.62 87 ASP A O 1
ATOM 674 N N . ASP A 1 88 ? 53.613 21.832 7.341 1.00 76.75 88 ASP A N 1
ATOM 675 C CA . ASP A 1 88 ? 53.030 21.405 6.062 1.00 76.75 88 ASP A CA 1
ATOM 676 C C . ASP A 1 88 ? 52.126 22.495 5.479 1.00 76.75 88 ASP A C 1
ATOM 678 O O . ASP A 1 88 ? 52.135 22.733 4.269 1.00 76.75 88 ASP A O 1
ATOM 682 N N . ILE A 1 89 ? 51.414 23.228 6.344 1.00 73.94 89 ILE A N 1
ATOM 683 C CA . ILE A 1 89 ? 50.540 24.346 5.959 1.00 73.94 89 ILE A CA 1
ATOM 684 C C . ILE A 1 89 ? 51.365 25.523 5.418 1.00 73.94 89 ILE A C 1
ATOM 686 O O . ILE A 1 89 ? 50.977 26.137 4.420 1.00 73.94 89 ILE A O 1
ATOM 690 N N . THR A 1 90 ? 52.514 25.829 6.030 1.00 77.44 90 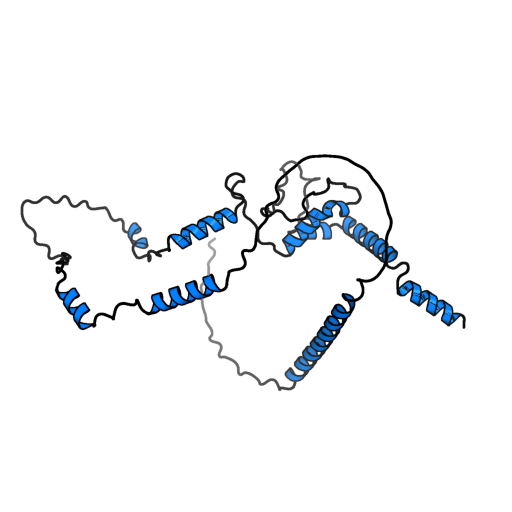THR A N 1
ATOM 691 C CA . THR A 1 90 ? 53.404 26.896 5.539 1.00 77.44 90 THR A CA 1
ATOM 692 C C . THR A 1 90 ? 54.055 26.518 4.209 1.00 77.44 90 THR A C 1
ATOM 694 O O . THR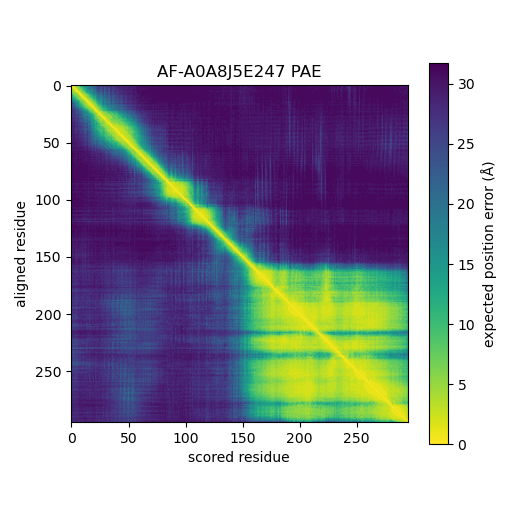 A 1 90 ? 54.087 27.347 3.299 1.00 77.44 90 THR A O 1
ATOM 697 N N . SER A 1 91 ? 54.444 25.248 4.028 1.00 81.56 91 SER A N 1
ATOM 698 C CA . SER A 1 91 ? 54.952 24.753 2.740 1.00 81.56 91 SER A CA 1
ATOM 699 C C . SER A 1 91 ? 53.912 24.862 1.614 1.00 81.56 91 SER A C 1
ATOM 701 O O . SER A 1 91 ? 54.241 25.232 0.484 1.00 81.56 91 SER A O 1
ATOM 703 N N . LEU A 1 92 ? 52.635 24.607 1.925 1.00 78.62 92 LEU A N 1
ATOM 704 C CA . LEU A 1 92 ? 51.530 24.707 0.972 1.00 78.62 92 LEU A CA 1
ATOM 705 C C . LEU A 1 92 ? 51.236 26.165 0.595 1.00 78.62 92 LEU A C 1
ATOM 707 O O . LEU A 1 92 ? 50.918 26.460 -0.561 1.00 78.62 92 LEU A O 1
ATOM 711 N N . LEU A 1 93 ? 51.384 27.086 1.550 1.00 79.00 93 LEU A N 1
ATOM 712 C CA . LEU A 1 93 ? 51.214 28.516 1.315 1.00 79.00 93 LEU A CA 1
ATOM 713 C C . LEU A 1 93 ? 52.329 29.062 0.408 1.00 79.00 93 LEU A C 1
ATOM 715 O O . LEU A 1 93 ? 52.023 29.741 -0.575 1.00 79.00 93 LEU A O 1
ATOM 719 N N . ASP A 1 94 ? 53.585 28.679 0.655 1.00 79.44 94 ASP A N 1
ATOM 720 C CA . ASP A 1 94 ? 54.747 29.043 -0.171 1.00 79.44 94 ASP A CA 1
ATOM 721 C C . ASP A 1 94 ? 54.706 28.406 -1.572 1.00 79.44 94 ASP A C 1
ATOM 723 O O . ASP A 1 94 ? 55.125 29.010 -2.566 1.00 79.44 94 ASP A O 1
ATOM 727 N N . ALA A 1 95 ? 54.141 27.202 -1.700 1.00 78.00 95 ALA A N 1
ATOM 728 C CA . ALA A 1 95 ? 53.873 26.594 -3.001 1.00 78.00 95 ALA A CA 1
ATOM 729 C C . ALA A 1 95 ? 52.806 27.377 -3.791 1.00 78.00 95 ALA A C 1
ATOM 731 O O . ALA A 1 95 ? 52.928 27.533 -5.010 1.00 78.00 95 ALA A O 1
ATOM 732 N N . SER A 1 96 ? 51.786 27.915 -3.111 1.00 70.19 96 SER A N 1
ATOM 733 C CA . SER A 1 96 ? 50.731 28.710 -3.753 1.00 70.19 96 SER A CA 1
ATOM 734 C C . SER A 1 96 ? 51.224 30.086 -4.222 1.00 70.19 96 SER A C 1
ATOM 736 O O . SER A 1 96 ? 50.887 30.516 -5.328 1.00 70.19 96 SER A O 1
ATOM 738 N N . THR A 1 97 ? 52.092 30.751 -3.449 1.00 71.31 97 THR A N 1
ATOM 739 C CA . THR A 1 97 ? 52.653 32.059 -3.827 1.00 71.31 97 THR A CA 1
ATOM 740 C C . THR A 1 97 ? 53.611 31.930 -5.013 1.00 71.31 97 THR A C 1
ATOM 742 O O . THR A 1 97 ? 53.588 32.759 -5.925 1.00 71.31 97 THR A O 1
ATOM 745 N N . ASN A 1 98 ? 54.376 30.836 -5.080 1.00 62.31 98 ASN A N 1
ATOM 746 C CA . ASN A 1 98 ? 55.223 30.514 -6.231 1.00 62.31 98 ASN A CA 1
ATOM 747 C C . ASN A 1 98 ? 54.430 30.160 -7.502 1.00 62.31 98 ASN A C 1
ATOM 749 O O . ASN A 1 98 ? 54.945 30.317 -8.611 1.00 62.31 98 ASN A O 1
ATOM 753 N N . PHE A 1 99 ? 53.175 29.716 -7.379 1.00 53.94 99 PHE A N 1
ATOM 754 C CA . PHE A 1 99 ? 52.304 29.482 -8.534 1.00 53.94 99 PHE A CA 1
ATOM 755 C C . PHE A 1 99 ? 51.776 30.796 -9.134 1.00 53.94 99 PHE A C 1
ATOM 757 O O . PHE A 1 99 ? 51.655 30.912 -10.352 1.00 53.94 99 PHE A O 1
ATOM 764 N N . GLN A 1 100 ? 51.533 31.819 -8.307 1.00 54.72 100 GLN A N 1
ATOM 765 C CA . GLN A 1 100 ? 51.110 33.145 -8.778 1.00 54.72 100 GLN A CA 1
ATOM 766 C C . GLN A 1 100 ? 52.245 33.979 -9.390 1.00 54.72 100 GLN A C 1
ATOM 768 O O . GLN A 1 100 ? 51.978 34.824 -10.240 1.00 54.72 100 GLN A O 1
ATOM 773 N N . THR A 1 101 ? 53.505 33.740 -9.022 1.00 55.75 101 THR A N 1
ATOM 774 C CA . THR A 1 101 ? 54.658 34.496 -9.554 1.00 55.75 101 THR A CA 1
ATOM 775 C C . THR A 1 101 ? 55.293 33.871 -10.798 1.00 55.75 101 THR A C 1
ATOM 777 O O . THR A 1 101 ? 56.208 34.452 -11.380 1.00 55.75 101 THR A O 1
ATOM 780 N N . LYS A 1 102 ? 54.782 32.719 -11.256 1.00 50.41 102 LYS A N 1
ATOM 781 C CA . LYS A 1 102 ? 55.240 32.023 -12.468 1.00 50.41 102 LYS A CA 1
ATOM 782 C C . LYS A 1 102 ? 54.203 32.039 -13.595 1.00 50.41 102 LYS A C 1
ATOM 784 O O . LYS A 1 102 ? 54.128 31.111 -14.394 1.00 50.41 102 LYS A O 1
ATOM 789 N N . SER A 1 103 ? 53.417 33.110 -13.690 1.00 46.56 103 SER A N 1
ATOM 790 C CA . SER A 1 103 ? 52.818 33.506 -14.963 1.00 46.56 103 SER A CA 1
ATOM 791 C C . SER A 1 103 ? 53.870 34.276 -15.755 1.00 46.56 103 SER A C 1
ATOM 793 O O . SER A 1 103 ? 54.239 35.390 -15.389 1.00 46.56 103 SER A O 1
ATOM 795 N N . GLU A 1 104 ? 54.372 33.647 -16.812 1.00 56.53 104 GLU A N 1
ATOM 796 C CA . GLU A 1 104 ? 55.193 34.282 -17.837 1.00 56.53 104 GLU A CA 1
ATOM 797 C C . GLU A 1 104 ? 54.593 35.638 -18.236 1.00 56.53 104 GLU A C 1
ATOM 799 O O . GLU A 1 104 ? 53.386 35.752 -18.464 1.00 56.53 104 GLU A O 1
ATOM 804 N N . GLU A 1 105 ? 55.445 36.659 -18.303 1.00 53.19 105 GLU A N 1
ATOM 805 C CA . GLU A 1 105 ? 55.116 37.987 -18.809 1.00 53.19 105 GLU A CA 1
ATOM 806 C C . GLU A 1 105 ? 54.322 37.856 -20.118 1.00 53.19 105 GLU A C 1
ATOM 808 O O . GLU A 1 105 ? 54.762 37.211 -21.076 1.00 53.19 105 GLU A O 1
ATOM 813 N N . GLY A 1 106 ? 53.111 38.417 -20.140 1.00 57.03 106 GLY A N 1
ATOM 814 C CA . GLY A 1 106 ? 52.226 38.350 -21.296 1.00 57.03 106 GLY A CA 1
ATOM 815 C C . GLY A 1 106 ? 52.918 38.921 -22.530 1.00 57.03 106 GLY A C 1
ATOM 816 O O . GLY A 1 106 ? 53.164 40.123 -22.609 1.00 57.03 106 GLY A O 1
ATOM 817 N N . LYS A 1 107 ? 53.225 38.053 -23.497 1.00 64.94 107 LYS A N 1
ATOM 818 C CA . LYS A 1 107 ? 53.754 38.438 -24.811 1.00 64.94 107 LYS A CA 1
ATOM 819 C C . LYS A 1 107 ? 52.806 39.461 -25.432 1.00 64.94 107 LYS A C 1
ATOM 821 O O . LYS A 1 107 ? 51.597 39.223 -25.497 1.00 64.94 107 LYS A O 1
ATOM 826 N N . SER A 1 108 ? 53.348 40.610 -25.831 1.00 75.75 108 SER A N 1
ATOM 827 C CA . SER A 1 108 ? 52.566 41.724 -26.366 1.00 75.75 108 SER A CA 1
ATOM 828 C C . SER A 1 108 ? 51.756 41.281 -27.590 1.00 75.75 108 SER A C 1
ATOM 830 O O . SER A 1 108 ? 52.151 40.375 -28.329 1.00 75.75 108 SER A O 1
ATOM 832 N N . LEU A 1 109 ? 50.609 41.926 -27.826 1.00 69.12 109 LEU A N 1
ATOM 833 C CA . LEU A 1 109 ? 49.742 41.625 -28.976 1.00 69.12 109 LEU A CA 1
ATOM 834 C C . LEU A 1 109 ? 50.481 41.729 -30.324 1.00 69.12 109 LEU A C 1
ATOM 836 O O . LEU A 1 109 ? 50.115 41.050 -31.285 1.00 69.12 109 LEU A O 1
ATOM 840 N N . ASP A 1 110 ? 51.553 42.516 -30.369 1.00 76.38 110 ASP A N 1
ATOM 841 C CA . ASP A 1 110 ? 52.424 42.679 -31.532 1.00 76.38 110 ASP A CA 1
ATOM 842 C C . ASP A 1 110 ? 53.282 41.429 -31.799 1.00 76.38 110 ASP A C 1
ATOM 844 O O . ASP A 1 110 ? 53.467 41.023 -32.945 1.00 76.38 110 ASP A O 1
ATOM 848 N N . GLU A 1 111 ? 53.741 40.732 -30.755 1.00 78.06 111 GLU A N 1
ATOM 849 C CA . GLU A 1 111 ? 54.496 39.483 -30.922 1.00 78.06 111 GLU A CA 1
ATOM 850 C C . GLU A 1 111 ? 53.590 38.351 -31.433 1.00 78.06 111 GLU A C 1
ATOM 852 O O . GLU A 1 111 ? 54.000 37.484 -32.211 1.00 78.06 111 GLU A O 1
ATOM 857 N N . ILE A 1 112 ? 52.324 38.371 -31.018 1.00 75.12 112 ILE A N 1
ATOM 858 C CA . ILE A 1 112 ? 51.319 37.401 -31.447 1.00 75.12 112 ILE A CA 1
ATOM 859 C C . ILE A 1 112 ? 50.970 37.624 -32.926 1.00 75.12 112 ILE A C 1
ATOM 861 O O . ILE A 1 112 ? 50.966 36.663 -33.699 1.00 75.12 112 ILE A O 1
ATOM 865 N N . THR A 1 113 ? 50.743 38.870 -33.357 1.00 82.00 113 THR A N 1
ATOM 866 C CA . THR A 1 113 ? 50.440 39.189 -34.766 1.00 82.00 113 THR A CA 1
ATOM 867 C C . THR A 1 113 ? 51.609 38.877 -35.703 1.00 82.00 113 THR A C 1
ATOM 869 O O . THR A 1 113 ? 51.390 38.331 -36.789 1.00 82.00 113 THR A O 1
ATOM 872 N N . GLU A 1 114 ? 52.851 39.104 -35.269 1.00 82.75 114 GLU A N 1
ATOM 873 C CA . GLU A 1 114 ? 54.040 38.698 -36.025 1.00 82.75 114 GLU A CA 1
ATOM 874 C C . GLU A 1 114 ? 54.213 37.179 -36.145 1.00 82.75 114 GLU A C 1
ATOM 876 O O . GLU A 1 114 ? 54.750 36.693 -37.141 1.00 82.75 114 GLU A O 1
ATOM 881 N N . ARG A 1 115 ? 53.754 36.392 -35.168 1.00 81.56 115 ARG A N 1
ATOM 882 C CA . ARG A 1 115 ? 53.763 34.927 -35.295 1.00 81.56 115 ARG A CA 1
ATOM 883 C C . ARG A 1 115 ? 52.709 34.436 -36.277 1.00 81.56 115 ARG A C 1
ATOM 885 O O . ARG A 1 115 ? 53.005 33.543 -37.068 1.00 81.56 115 ARG A O 1
ATOM 892 N N . TYR A 1 116 ? 51.516 35.030 -36.274 1.00 77.62 116 TYR A N 1
ATOM 893 C CA . TYR A 1 116 ? 50.454 34.662 -37.216 1.00 77.62 116 TYR A CA 1
ATOM 894 C C . TYR A 1 116 ? 50.826 34.953 -38.675 1.00 77.62 116 TYR A C 1
ATOM 896 O O . TYR A 1 116 ? 50.442 34.191 -39.561 1.00 77.62 116 TYR A O 1
ATOM 904 N N . SER A 1 117 ? 51.614 35.998 -38.943 1.00 79.12 117 SER A N 1
ATOM 905 C CA . SER A 1 117 ? 52.063 36.329 -40.303 1.00 79.12 117 SER A CA 1
ATOM 906 C C . SER A 1 117 ? 53.154 35.396 -40.846 1.00 79.12 117 SER A C 1
ATOM 908 O O . SER A 1 117 ? 53.338 35.317 -42.062 1.00 79.12 117 SER A O 1
ATOM 910 N N . ARG A 1 118 ? 53.845 34.658 -39.966 1.00 83.06 118 ARG A N 1
ATOM 911 C CA . ARG A 1 118 ? 54.889 33.676 -40.312 1.00 83.06 118 ARG A CA 1
ATOM 912 C C . ARG A 1 118 ? 54.347 32.257 -40.512 1.00 83.06 118 ARG A C 1
ATOM 914 O O . ARG A 1 118 ? 55.115 31.369 -40.881 1.00 83.06 118 ARG A O 1
ATOM 921 N N . LEU A 1 119 ? 53.054 32.021 -40.275 1.00 81.69 119 LEU A N 1
ATOM 922 C CA . LEU A 1 119 ? 52.436 30.723 -40.537 1.00 81.69 119 LEU A CA 1
ATOM 923 C C . LEU A 1 119 ? 52.290 30.495 -42.053 1.00 81.69 119 LEU A C 1
ATOM 925 O O . LEU A 1 119 ? 51.910 31.420 -42.778 1.00 81.69 119 LEU A O 1
ATOM 929 N N . PRO A 1 120 ? 52.570 29.277 -42.554 1.00 79.12 120 PRO A N 1
ATOM 930 C CA . PRO A 1 120 ? 52.362 28.952 -43.957 1.00 79.12 120 PRO A CA 1
ATOM 931 C C . PRO A 1 120 ? 50.881 29.127 -44.299 1.00 79.12 120 PRO A C 1
ATOM 933 O O . PRO A 1 120 ? 50.009 28.499 -43.696 1.00 79.12 120 PRO A O 1
ATOM 936 N N . LYS A 1 121 ? 50.593 30.002 -45.265 1.00 76.88 121 LYS A N 1
ATOM 937 C CA . LYS A 1 121 ? 49.239 30.183 -45.789 1.00 76.88 121 LYS A CA 1
ATOM 938 C C . LYS A 1 121 ? 48.860 28.909 -46.531 1.00 76.88 121 LYS A C 1
ATOM 940 O O . LYS A 1 121 ? 49.444 28.589 -47.561 1.00 76.88 121 LYS A O 1
ATOM 945 N N . ILE A 1 122 ? 47.920 28.167 -45.964 1.00 68.06 122 ILE A N 1
ATOM 946 C CA . ILE A 1 122 ? 47.318 27.012 -46.616 1.00 68.06 122 ILE A CA 1
ATOM 947 C C . ILE A 1 122 ? 46.402 27.597 -47.689 1.00 68.06 122 ILE A C 1
ATOM 949 O O . ILE A 1 122 ? 45.436 28.283 -47.354 1.00 68.06 122 ILE A O 1
ATOM 953 N N . ASP A 1 123 ? 46.737 27.393 -48.960 1.00 58.78 123 ASP A N 1
ATOM 954 C CA . ASP A 1 123 ? 45.852 27.759 -50.060 1.00 58.78 123 ASP A CA 1
ATOM 955 C C . ASP A 1 123 ? 44.668 26.791 -49.989 1.00 58.78 123 ASP A C 1
ATOM 957 O O . ASP A 1 123 ? 44.771 25.609 -50.324 1.00 58.78 123 ASP A O 1
ATOM 961 N N . GLY A 1 124 ? 43.584 27.245 -49.362 1.00 54.50 124 GLY A N 1
ATOM 962 C CA . GLY A 1 124 ? 42.371 26.466 -49.193 1.00 54.50 124 GLY A CA 1
ATOM 963 C C . GLY A 1 124 ? 41.755 26.249 -50.563 1.00 54.50 124 GLY A C 1
ATOM 964 O O . GLY A 1 124 ? 40.950 27.067 -50.995 1.00 54.50 124 GLY A O 1
ATOM 965 N N . GLY A 1 125 ? 42.157 25.165 -51.230 1.00 52.28 125 GLY A N 1
ATOM 966 C CA . GLY A 1 125 ? 41.644 24.681 -52.510 1.00 52.28 125 GLY A CA 1
ATOM 967 C C . GLY A 1 125 ? 40.177 24.261 -52.429 1.00 52.28 125 GLY A C 1
ATOM 968 O O . GLY A 1 125 ? 39.834 23.102 -52.637 1.00 52.28 125 GLY A O 1
ATOM 969 N N . VAL A 1 126 ? 39.312 25.214 -52.104 1.00 50.34 126 VAL A N 1
ATOM 970 C CA . VAL A 1 126 ? 37.869 25.156 -52.291 1.00 50.34 126 VAL A CA 1
ATOM 971 C C . VAL A 1 126 ? 37.564 26.163 -53.393 1.00 50.34 126 VAL A C 1
ATOM 973 O O . VAL A 1 126 ? 37.088 27.272 -53.157 1.00 50.34 126 VAL A O 1
ATOM 976 N N . GLU A 1 127 ? 37.921 25.783 -54.617 1.00 42.41 127 GLU A N 1
ATOM 977 C CA . GLU A 1 127 ? 37.437 26.453 -55.816 1.00 42.41 127 GLU A CA 1
ATOM 978 C C . GLU A 1 127 ? 35.927 26.197 -55.897 1.00 42.41 127 GLU A C 1
ATOM 980 O O . GLU A 1 127 ? 35.475 25.061 -56.061 1.00 42.41 127 GLU A O 1
ATOM 985 N N . TYR A 1 128 ? 35.120 27.249 -55.750 1.00 43.19 128 TYR A N 1
ATOM 986 C CA . TYR A 1 128 ? 33.727 27.189 -56.176 1.00 43.19 128 TYR A CA 1
ATOM 987 C C . TYR A 1 128 ? 33.741 26.972 -57.687 1.00 43.19 128 TYR A C 1
ATOM 989 O O . TYR A 1 128 ? 34.239 27.815 -58.430 1.00 43.19 128 TYR A O 1
ATOM 997 N N . GLY A 1 129 ? 33.257 25.800 -58.102 1.00 48.88 129 GLY A N 1
ATOM 998 C CA . GLY A 1 129 ? 33.441 25.255 -59.438 1.00 48.88 129 GLY A CA 1
ATOM 999 C C . GLY A 1 129 ? 33.249 26.268 -60.564 1.00 48.88 129 GLY A C 1
ATOM 1000 O O . GLY A 1 129 ? 32.146 26.757 -60.804 1.00 48.88 129 GLY A O 1
ATOM 1001 N N . SER A 1 130 ? 34.323 26.491 -61.315 1.00 40.81 130 SER A N 1
ATOM 1002 C CA . SER A 1 130 ? 34.224 26.826 -62.727 1.00 40.81 130 SER A CA 1
ATOM 1003 C C . SER A 1 130 ? 34.599 25.561 -63.494 1.00 40.81 130 SER A C 1
ATOM 1005 O O . SER A 1 130 ? 35.755 25.157 -63.570 1.00 40.81 130 SER A O 1
ATOM 1007 N N . GLY A 1 131 ? 33.579 24.835 -63.950 1.00 46.69 131 GLY A N 1
ATOM 1008 C CA . GLY A 1 131 ? 33.783 23.632 -64.743 1.00 46.69 131 GLY A CA 1
ATOM 1009 C C . GLY A 1 131 ? 34.476 23.994 -66.052 1.00 46.69 131 GLY A C 1
ATOM 1010 O O . GLY A 1 131 ? 33.904 24.713 -66.870 1.00 46.69 131 GLY A O 1
ATOM 1011 N N . SER A 1 132 ? 35.682 23.470 -66.259 1.00 39.06 132 SER A N 1
ATOM 1012 C CA . SER A 1 132 ? 36.311 23.420 -67.573 1.00 39.06 132 SER A CA 1
ATOM 1013 C C . SER A 1 132 ? 36.441 21.964 -67.999 1.00 39.06 132 SER A C 1
ATOM 1015 O O . SER A 1 132 ? 37.198 21.178 -67.434 1.00 39.06 132 SER A O 1
ATOM 1017 N N . LEU A 1 133 ? 35.628 21.612 -68.988 1.00 43.31 133 LEU A N 1
ATOM 1018 C CA . LEU A 1 133 ? 35.683 20.371 -69.743 1.00 43.31 133 LEU A CA 1
ATOM 1019 C C . LEU A 1 133 ? 36.988 20.343 -70.560 1.00 43.31 133 LEU A C 1
ATOM 1021 O O . LEU A 1 133 ? 37.337 21.364 -71.146 1.00 43.31 133 LEU A O 1
ATOM 1025 N N . THR A 1 134 ? 37.662 19.196 -70.697 1.00 47.69 134 THR A N 1
ATOM 1026 C CA . THR A 1 134 ? 37.908 18.594 -72.028 1.00 47.69 134 THR A CA 1
ATOM 1027 C C . THR A 1 134 ? 38.649 17.252 -72.013 1.00 47.69 134 THR A C 1
ATOM 1029 O O . THR A 1 134 ? 39.491 16.961 -71.172 1.00 47.69 134 THR A O 1
ATOM 1032 N N . GLU A 1 135 ? 38.240 16.461 -73.012 1.00 49.81 135 GLU A N 1
ATOM 1033 C CA . GLU A 1 135 ? 38.909 15.384 -73.750 1.00 49.81 135 GLU A CA 1
ATOM 1034 C C . GLU A 1 135 ? 39.965 14.539 -73.018 1.00 49.81 135 GLU A C 1
ATOM 1036 O O . GLU A 1 135 ? 41.142 14.871 -72.978 1.00 49.81 135 GLU A O 1
ATOM 1041 N N . LYS A 1 136 ? 39.554 13.325 -72.622 1.00 52.59 136 LYS A N 1
ATOM 1042 C CA . LYS A 1 136 ? 40.397 12.212 -72.131 1.00 52.59 136 LYS A CA 1
ATOM 1043 C C . LYS A 1 136 ? 40.817 12.300 -70.661 1.00 52.59 136 LYS A C 1
ATOM 1045 O O . LYS A 1 136 ? 41.991 12.235 -70.320 1.00 52.59 136 LYS A O 1
ATOM 1050 N N . GLY A 1 137 ? 39.826 12.281 -69.783 1.00 46.12 137 GLY A N 1
ATOM 1051 C CA . GLY A 1 137 ? 40.011 11.928 -68.379 1.00 46.12 137 GLY A CA 1
ATOM 1052 C C . GLY A 1 137 ? 38.696 11.413 -67.832 1.00 46.12 137 GLY A C 1
ATOM 1053 O O . GLY A 1 137 ? 37.887 12.195 -67.353 1.00 46.12 137 GLY A O 1
ATOM 1054 N N . LEU A 1 138 ? 38.445 10.112 -67.989 1.00 43.09 138 LEU A N 1
ATOM 1055 C CA . LEU A 1 138 ? 37.255 9.454 -67.463 1.00 43.09 138 LEU A CA 1
ATOM 1056 C C . LEU A 1 138 ? 37.363 9.414 -65.929 1.00 43.09 138 LEU A C 1
ATOM 1058 O O . LEU A 1 138 ? 37.830 8.434 -65.357 1.00 43.09 138 LEU A O 1
ATOM 1062 N N . LEU A 1 139 ? 36.974 10.500 -65.264 1.00 43.69 139 LEU A N 1
ATOM 1063 C CA . LEU A 1 139 ? 36.508 10.429 -63.887 1.00 43.69 139 LEU A CA 1
ATOM 1064 C C . LEU A 1 139 ? 35.131 9.783 -63.966 1.00 43.69 139 LEU A C 1
ATOM 1066 O O . LEU A 1 139 ? 34.161 10.389 -64.415 1.00 43.69 139 LEU A O 1
ATOM 1070 N N . GLN A 1 140 ? 35.089 8.501 -63.622 1.00 48.75 140 GLN A N 1
ATOM 1071 C CA . GLN A 1 140 ? 33.848 7.825 -63.308 1.00 48.75 140 GLN A CA 1
ATOM 1072 C C . GLN A 1 140 ? 33.308 8.535 -62.064 1.00 48.75 140 GLN A C 1
ATOM 1074 O O . GLN A 1 140 ? 33.804 8.334 -60.959 1.00 48.75 140 GLN A O 1
ATOM 1079 N N . GLU A 1 141 ? 32.390 9.477 -62.276 1.00 47.97 141 GLU A N 1
ATOM 1080 C CA . GLU A 1 141 ? 31.615 10.061 -61.195 1.00 47.97 141 GLU A CA 1
ATOM 1081 C C . GLU A 1 141 ? 30.852 8.905 -60.555 1.00 47.97 141 GLU A C 1
ATOM 1083 O O . GLU A 1 141 ? 29.909 8.363 -61.136 1.00 47.97 141 GLU A O 1
ATOM 1088 N N . ASP A 1 142 ? 31.290 8.498 -59.365 1.00 44.91 142 ASP A N 1
ATOM 1089 C CA . ASP A 1 142 ? 30.463 7.740 -58.441 1.00 44.91 142 ASP A CA 1
ATOM 1090 C C . ASP A 1 142 ? 29.289 8.654 -58.068 1.00 44.91 142 ASP A C 1
ATOM 1092 O O . ASP A 1 142 ? 29.288 9.353 -57.051 1.00 44.91 142 ASP A O 1
ATOM 1096 N N . HIS A 1 143 ? 28.295 8.718 -58.952 1.00 45.06 143 HIS A N 1
ATOM 1097 C CA . HIS A 1 143 ? 26.996 9.272 -58.644 1.00 45.06 143 HIS A CA 1
ATOM 1098 C C . HIS A 1 143 ? 26.393 8.376 -57.569 1.00 45.06 143 HIS A C 1
ATOM 1100 O O . HIS A 1 143 ? 25.771 7.354 -57.844 1.00 45.06 143 HIS A O 1
ATOM 1106 N N . TYR A 1 144 ? 26.593 8.756 -56.311 1.00 47.75 144 TYR A N 1
ATOM 1107 C CA . TYR A 1 144 ? 25.707 8.324 -55.248 1.00 47.75 144 TYR A CA 1
ATOM 1108 C C . TYR A 1 144 ? 24.316 8.818 -55.642 1.00 47.75 144 TYR A C 1
ATOM 1110 O O . TYR A 1 144 ? 24.077 10.028 -55.683 1.00 47.75 144 TYR A O 1
ATOM 1118 N N . ASP A 1 145 ? 23.426 7.889 -55.986 1.00 45.41 145 ASP A N 1
ATOM 1119 C CA . ASP A 1 145 ? 22.018 8.170 -56.240 1.00 45.41 145 ASP A CA 1
ATOM 1120 C C . ASP A 1 145 ? 21.399 8.760 -54.968 1.00 45.41 145 ASP A C 1
ATOM 1122 O O . ASP A 1 145 ? 20.909 8.065 -54.079 1.00 45.41 145 ASP A O 1
ATOM 1126 N N . TYR A 1 146 ? 21.459 10.084 -54.852 1.00 45.47 146 TYR A N 1
ATOM 1127 C CA . TYR A 1 146 ? 20.803 10.824 -53.792 1.00 45.47 146 TYR A CA 1
ATOM 1128 C C . TYR A 1 146 ? 19.313 10.872 -54.095 1.00 45.47 146 TYR A C 1
ATOM 1130 O O . TYR A 1 146 ? 18.816 11.763 -54.792 1.00 45.47 146 TYR A O 1
ATOM 1138 N N . THR A 1 147 ? 18.578 9.917 -53.539 1.00 57.88 147 THR A N 1
ATOM 1139 C CA . THR A 1 147 ? 17.125 10.012 -53.506 1.00 57.88 147 THR A CA 1
ATOM 1140 C C . THR A 1 147 ? 16.726 11.231 -52.662 1.00 57.88 147 THR A C 1
ATOM 1142 O O . THR A 1 147 ? 17.337 11.560 -51.642 1.00 57.88 147 THR A O 1
ATOM 1145 N N . LYS A 1 148 ? 15.697 11.966 -53.103 1.00 52.84 148 LYS A N 1
ATOM 1146 C CA . LYS A 1 148 ? 15.208 13.193 -52.439 1.00 52.84 148 LYS A CA 1
ATOM 1147 C C . LYS A 1 148 ? 14.741 12.975 -50.992 1.00 52.84 148 LYS A C 1
ATOM 1149 O O . LYS A 1 148 ? 14.528 13.954 -50.277 1.00 52.84 148 LYS A O 1
ATOM 1154 N N . GLU A 1 149 ? 14.575 11.731 -50.557 1.00 55.91 149 GLU A N 1
ATOM 1155 C CA . GLU A 1 149 ? 14.096 11.384 -49.219 1.00 55.91 149 GLU A CA 1
ATOM 1156 C C . GLU A 1 149 ? 15.210 11.464 -48.163 1.00 55.91 149 GLU A C 1
ATOM 1158 O O . GLU A 1 149 ? 14.950 11.894 -47.038 1.00 55.91 149 GLU A O 1
ATOM 1163 N N . ASP A 1 150 ? 16.466 11.230 -48.554 1.00 53.53 150 ASP A N 1
ATOM 1164 C CA . ASP A 1 150 ? 17.629 11.256 -47.654 1.00 53.53 150 ASP A CA 1
ATOM 1165 C C . ASP A 1 150 ? 18.062 12.681 -47.253 1.00 53.53 150 ASP A C 1
ATOM 1167 O O . ASP A 1 150 ? 18.815 12.886 -46.298 1.00 53.53 150 ASP A O 1
ATOM 1171 N N . ASN A 1 151 ? 17.580 13.706 -47.967 1.00 50.94 151 ASN A N 1
ATOM 1172 C CA . ASN A 1 151 ? 17.942 15.110 -47.738 1.00 50.94 151 ASN A CA 1
ATOM 1173 C C . ASN A 1 151 ? 17.120 15.808 -46.643 1.00 50.94 151 ASN A C 1
ATOM 1175 O O . ASN A 1 151 ? 17.490 16.908 -46.233 1.00 50.94 151 ASN A O 1
ATOM 1179 N N . LYS A 1 152 ? 16.052 15.195 -46.117 1.00 55.97 152 LYS A N 1
ATOM 1180 C CA . LYS A 1 152 ? 15.293 15.790 -44.997 1.0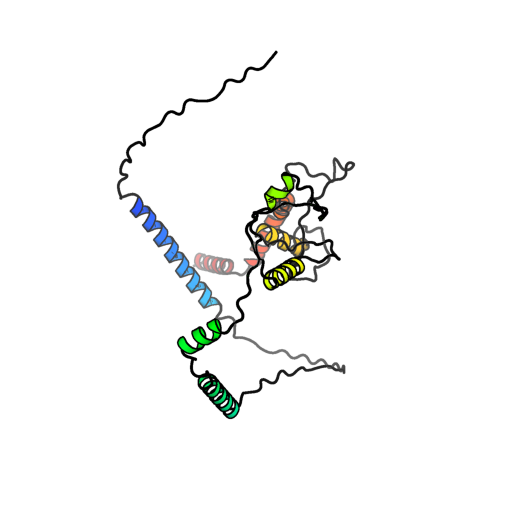0 55.97 152 LYS A CA 1
ATOM 1181 C C . LYS A 1 152 ? 16.109 15.841 -43.698 1.00 55.97 152 LYS A C 1
ATOM 1183 O O . LYS A 1 152 ? 15.889 16.730 -42.885 1.00 55.97 152 LYS A O 1
ATOM 1188 N N . ASN A 1 153 ? 17.106 14.963 -43.550 1.00 55.97 153 ASN A N 1
ATOM 1189 C CA . ASN A 1 153 ? 17.914 14.841 -42.330 1.00 55.97 153 ASN A CA 1
ATOM 1190 C C . ASN A 1 153 ? 19.338 15.418 -42.435 1.00 55.97 153 ASN A C 1
ATOM 1192 O O . ASN A 1 153 ? 20.102 15.302 -41.481 1.00 55.97 153 ASN A O 1
ATOM 1196 N N . LYS A 1 154 ? 19.725 16.061 -43.548 1.00 51.50 154 LYS A N 1
ATOM 1197 C CA . LYS A 1 154 ? 21.087 16.628 -43.691 1.00 51.50 154 LYS A CA 1
ATOM 1198 C C . LYS A 1 154 ? 21.252 18.029 -43.094 1.00 51.50 154 LYS A C 1
ATOM 1200 O O . LYS A 1 154 ? 22.366 18.397 -42.740 1.00 51.50 154 LYS A O 1
ATOM 1205 N N . PHE A 1 155 ? 20.154 18.766 -42.920 1.00 51.53 155 PHE A N 1
ATOM 1206 C CA . PHE A 1 155 ? 20.115 20.045 -42.193 1.00 51.53 155 PHE A CA 1
ATOM 1207 C C . PHE A 1 155 ? 19.544 19.915 -40.778 1.00 51.53 155 PHE A C 1
ATOM 1209 O O . PHE A 1 155 ? 19.362 20.919 -40.092 1.00 51.53 155 PHE A O 1
ATOM 1216 N N . ALA A 1 156 ? 19.268 18.689 -40.321 1.00 62.66 156 ALA A N 1
ATOM 1217 C CA . ALA A 1 156 ? 19.060 18.466 -38.904 1.00 62.66 156 ALA A CA 1
ATOM 1218 C C . ALA A 1 156 ? 20.382 18.813 -38.214 1.00 62.66 156 ALA A C 1
ATOM 1220 O O . ALA A 1 156 ? 21.406 18.171 -38.458 1.00 62.66 156 ALA A O 1
ATOM 1221 N N . PHE A 1 157 ? 20.370 19.884 -37.424 1.00 61.69 157 PHE A N 1
ATOM 1222 C CA . PHE A 1 157 ? 21.469 20.263 -36.550 1.00 61.69 157 PHE A CA 1
ATOM 1223 C C . PHE A 1 157 ? 21.992 18.992 -35.865 1.00 61.69 157 PHE A C 1
ATOM 1225 O O . PHE A 1 157 ? 21.261 18.306 -35.149 1.00 61.69 157 PHE A O 1
ATOM 1232 N N . ARG A 1 158 ? 23.247 18.615 -36.137 1.00 68.00 158 ARG A N 1
ATOM 1233 C CA . ARG A 1 158 ? 23.884 17.543 -35.372 1.00 68.00 158 ARG A CA 1
ATOM 1234 C C . ARG A 1 158 ? 24.058 18.108 -33.973 1.00 68.00 158 ARG A C 1
ATOM 1236 O O . ARG A 1 158 ? 24.931 18.944 -33.769 1.00 68.00 158 ARG A O 1
ATOM 1243 N N . VAL A 1 159 ? 23.194 17.711 -33.041 1.00 73.69 159 VAL A N 1
ATOM 1244 C CA . VAL A 1 159 ? 23.387 18.020 -31.623 1.00 73.69 159 VAL A CA 1
ATOM 1245 C C . VAL A 1 159 ? 24.700 17.351 -31.232 1.00 73.69 159 VAL A C 1
ATOM 1247 O O . VAL A 1 159 ? 24.758 16.131 -31.079 1.00 73.69 159 VAL A O 1
ATOM 1250 N N . ILE A 1 160 ? 25.776 18.135 -31.164 1.00 78.56 160 ILE A N 1
ATOM 1251 C CA . ILE A 1 160 ? 27.059 17.673 -30.646 1.00 78.56 160 ILE A CA 1
ATOM 1252 C C . ILE A 1 160 ? 26.818 17.439 -29.158 1.00 78.56 160 ILE A C 1
ATOM 1254 O O . ILE A 1 160 ? 26.678 18.386 -28.392 1.00 78.56 160 ILE A O 1
ATOM 1258 N N . GLN A 1 161 ? 26.665 16.174 -28.774 1.00 79.69 161 GLN A N 1
ATOM 1259 C CA . GLN A 1 161 ? 26.551 15.793 -27.374 1.00 79.69 161 GLN A CA 1
ATOM 1260 C C . GLN A 1 161 ? 27.945 15.548 -26.810 1.00 79.69 161 GLN A C 1
ATOM 1262 O O . GLN A 1 161 ? 28.730 14.790 -27.388 1.00 79.69 161 GLN A O 1
ATOM 1267 N N . ASP A 1 162 ? 28.230 16.150 -25.661 1.00 87.81 162 ASP A N 1
ATOM 1268 C CA . ASP A 1 162 ? 29.484 15.933 -24.952 1.00 87.81 162 ASP A CA 1
ATOM 1269 C C . ASP A 1 162 ? 29.665 14.438 -24.630 1.00 87.81 162 ASP A C 1
ATOM 1271 O O . ASP A 1 162 ? 28.805 13.830 -23.978 1.00 87.81 162 ASP A O 1
ATOM 1275 N N . PRO A 1 163 ? 30.794 13.809 -25.009 1.00 88.44 163 PRO A N 1
ATOM 1276 C CA . PRO A 1 163 ? 30.987 12.371 -24.828 1.00 88.44 163 PRO A CA 1
ATOM 1277 C C . PRO A 1 163 ? 31.004 11.961 -23.350 1.00 88.44 163 PRO A C 1
ATOM 1279 O O . PRO A 1 163 ? 30.721 10.806 -23.028 1.00 88.44 163 PRO A O 1
ATOM 1282 N N . HIS A 1 164 ? 31.333 12.886 -22.443 1.00 89.19 164 HIS A N 1
ATOM 1283 C CA . HIS A 1 164 ? 31.268 12.657 -21.002 1.00 89.19 164 HIS A CA 1
ATOM 1284 C C . HIS A 1 164 ? 29.820 12.602 -20.498 1.00 89.19 164 HIS A C 1
ATOM 1286 O O . HIS A 1 164 ? 29.468 11.652 -19.802 1.00 89.19 164 HIS A O 1
ATOM 1292 N N . GLN A 1 165 ? 28.969 13.545 -20.916 1.00 89.12 165 GLN A N 1
ATOM 1293 C CA . GLN A 1 165 ? 27.551 13.575 -20.537 1.00 89.12 165 GLN A CA 1
ATOM 1294 C C . GLN A 1 165 ? 26.838 12.306 -21.014 1.00 89.12 165 GLN A C 1
ATOM 1296 O O . GLN A 1 165 ? 26.221 11.603 -20.220 1.00 89.12 165 GLN A O 1
ATOM 1301 N N . VAL A 1 166 ? 27.089 11.886 -22.259 1.00 88.56 166 VAL A N 1
ATOM 1302 C CA . VAL A 1 166 ? 26.552 10.626 -22.801 1.00 88.56 166 VAL A CA 1
ATOM 1303 C C . VAL A 1 166 ? 26.989 9.406 -21.978 1.00 88.56 166 VAL A C 1
ATOM 1305 O O . VAL A 1 166 ? 26.216 8.463 -21.800 1.00 88.56 166 VAL A O 1
ATOM 1308 N N . LYS A 1 167 ? 28.230 9.377 -21.473 1.00 88.75 167 LYS A N 1
ATOM 1309 C CA . LYS A 1 167 ? 28.704 8.289 -20.597 1.00 88.75 167 LYS A CA 1
ATOM 1310 C C . LYS A 1 167 ? 28.015 8.324 -19.233 1.00 88.75 167 LYS A C 1
ATOM 1312 O O . LYS A 1 167 ? 27.671 7.257 -18.729 1.00 88.75 167 LYS A O 1
ATOM 1317 N N . LEU A 1 168 ? 27.818 9.506 -18.649 1.00 89.19 168 LEU A N 1
ATOM 1318 C CA . LEU A 1 168 ? 27.115 9.672 -17.375 1.00 89.19 168 LEU A CA 1
ATOM 1319 C C . LEU A 1 168 ? 25.650 9.250 -17.487 1.00 89.19 168 LEU A C 1
ATOM 1321 O O . LEU A 1 168 ? 25.188 8.460 -16.670 1.00 89.19 168 LEU A O 1
ATOM 1325 N N . ASP A 1 169 ? 24.946 9.689 -18.525 1.00 87.50 169 ASP A N 1
ATOM 1326 C CA . ASP A 1 169 ? 23.536 9.351 -18.730 1.00 87.50 169 ASP A CA 1
ATOM 1327 C C . ASP A 1 169 ? 23.347 7.852 -18.971 1.00 87.50 169 ASP A C 1
ATOM 1329 O O . ASP A 1 169 ? 22.431 7.239 -18.426 1.00 87.50 169 ASP A O 1
ATOM 1333 N N . LYS A 1 170 ? 24.275 7.213 -19.697 1.00 86.31 170 LYS A N 1
ATOM 1334 C CA . LYS A 1 170 ? 24.300 5.749 -19.847 1.00 86.31 170 LYS A CA 1
ATOM 1335 C C . LYS A 1 170 ? 24.543 5.021 -18.527 1.00 86.31 170 LYS A C 1
ATOM 1337 O O . LYS A 1 170 ? 23.993 3.939 -18.346 1.00 86.31 170 LYS A O 1
ATOM 1342 N N . LYS A 1 171 ? 25.373 5.565 -17.628 1.00 86.12 171 LYS A N 1
ATOM 1343 C CA . LYS A 1 171 ? 25.568 5.000 -16.282 1.00 86.12 171 LYS A CA 1
ATOM 1344 C C . LYS A 1 171 ? 24.291 5.143 -15.457 1.00 86.12 171 LYS A C 1
ATOM 1346 O O . LYS A 1 171 ? 23.761 4.130 -15.028 1.00 86.12 171 LYS A O 1
ATOM 1351 N N . LYS A 1 172 ? 23.710 6.346 -15.387 1.00 85.19 172 LYS A N 1
ATOM 1352 C CA . LYS A 1 172 ? 22.433 6.601 -14.695 1.00 85.19 172 LYS A CA 1
ATOM 1353 C C . LYS A 1 172 ? 21.308 5.693 -15.200 1.00 85.19 172 LYS A C 1
ATOM 1355 O O . LYS A 1 172 ? 20.597 5.093 -14.405 1.00 85.19 172 LYS A O 1
ATOM 1360 N N . ALA A 1 173 ? 21.173 5.529 -16.517 1.00 82.06 173 ALA A N 1
ATOM 1361 C CA . ALA A 1 173 ? 20.171 4.640 -17.105 1.00 82.06 173 ALA A CA 1
ATOM 1362 C C . ALA A 1 173 ? 20.365 3.169 -16.689 1.00 82.06 173 ALA A C 1
ATOM 1364 O O . ALA A 1 173 ? 19.383 2.457 -16.476 1.00 82.06 173 ALA A O 1
ATOM 1365 N N . LYS A 1 174 ? 21.619 2.722 -16.537 1.00 80.75 174 LYS A N 1
ATOM 1366 C CA . LYS A 1 174 ? 21.941 1.391 -16.007 1.00 80.75 174 LYS A CA 1
ATOM 1367 C C . LYS A 1 174 ? 21.659 1.293 -14.508 1.00 80.75 174 LYS A C 1
ATOM 1369 O O . LYS A 1 174 ? 21.074 0.305 -14.096 1.00 80.75 174 LYS A O 1
ATOM 1374 N N . ASP A 1 175 ? 22.001 2.310 -13.721 1.00 83.75 175 ASP A N 1
ATOM 1375 C CA . ASP A 1 175 ? 21.818 2.321 -12.260 1.00 83.75 175 ASP A CA 1
ATOM 1376 C C . ASP A 1 175 ? 20.337 2.398 -11.838 1.00 83.75 175 ASP A C 1
ATOM 1378 O O . ASP A 1 175 ? 19.958 1.925 -10.757 1.00 83.75 175 ASP A O 1
ATOM 1382 N N . ASN A 1 176 ? 19.499 2.976 -12.705 1.00 86.12 176 ASN A N 1
ATOM 1383 C CA . ASN A 1 176 ? 18.040 3.066 -12.566 1.00 86.12 176 ASN A CA 1
ATOM 1384 C C . ASN A 1 176 ? 17.306 1.798 -13.019 1.00 86.12 176 ASN A C 1
ATOM 1386 O O . ASN A 1 176 ? 16.078 1.729 -12.950 1.00 86.12 176 ASN A O 1
ATOM 1390 N N . THR A 1 177 ? 18.049 0.793 -13.473 1.00 90.06 177 THR A N 1
ATOM 1391 C CA . THR A 1 177 ? 17.513 -0.453 -14.001 1.00 90.06 177 THR A CA 1
ATOM 1392 C C . THR A 1 177 ? 18.117 -1.630 -13.231 1.00 90.06 177 THR A C 1
ATOM 1394 O O . THR A 1 177 ? 19.299 -1.628 -12.906 1.00 90.06 177 THR A O 1
ATOM 1397 N N . ALA A 1 178 ? 17.343 -2.682 -12.966 1.00 88.62 178 ALA A N 1
ATOM 1398 C CA . ALA A 1 178 ? 17.821 -3.890 -12.279 1.00 88.62 178 ALA A CA 1
ATOM 1399 C C . ALA A 1 178 ? 18.862 -4.703 -13.093 1.00 88.62 178 ALA A C 1
ATOM 1401 O O . ALA A 1 178 ? 19.417 -5.690 -12.607 1.00 88.62 178 ALA A O 1
ATOM 1402 N N . GLY A 1 179 ? 19.136 -4.281 -14.333 1.00 89.38 179 GLY A N 1
ATOM 1403 C CA . GLY A 1 179 ? 20.077 -4.882 -15.276 1.00 89.38 179 GLY A CA 1
ATOM 1404 C C . GLY A 1 179 ? 19.463 -5.961 -16.175 1.00 89.38 179 GLY A C 1
ATOM 1405 O O . GLY A 1 179 ? 18.321 -6.387 -15.998 1.00 89.38 179 GLY A O 1
ATOM 1406 N N . ASP A 1 180 ? 20.252 -6.437 -17.142 1.00 90.25 180 ASP A N 1
ATOM 1407 C CA . ASP A 1 180 ? 19.804 -7.404 -18.161 1.00 90.25 180 ASP A CA 1
ATOM 1408 C C . ASP A 1 180 ? 19.452 -8.779 -17.572 1.00 90.25 180 ASP A C 1
ATOM 1410 O O . ASP A 1 180 ? 18.599 -9.489 -18.099 1.00 90.25 180 ASP A O 1
ATOM 1414 N N . LYS A 1 181 ? 20.064 -9.143 -16.434 1.00 93.00 181 LYS A N 1
ATOM 1415 C CA . LYS A 1 181 ? 19.760 -10.387 -15.703 1.00 93.00 181 LYS A CA 1
ATOM 1416 C C . LYS A 1 181 ? 18.321 -10.430 -15.185 1.00 93.00 181 LYS A C 1
ATOM 1418 O O . LYS A 1 181 ? 17.811 -11.512 -14.915 1.00 93.00 181 LYS A O 1
ATOM 1423 N N . TRP A 1 182 ? 17.694 -9.265 -15.037 1.00 91.62 182 TRP A N 1
ATOM 1424 C CA . TRP A 1 182 ? 16.319 -9.115 -14.582 1.00 91.62 182 TRP A CA 1
ATOM 1425 C C . TRP A 1 182 ? 15.512 -8.253 -15.560 1.00 91.62 182 TRP A C 1
ATOM 1427 O O . TRP A 1 182 ? 14.867 -7.278 -15.177 1.00 91.62 182 TRP A O 1
ATOM 1437 N N . PHE A 1 183 ? 15.621 -8.601 -16.848 1.00 93.38 183 PHE A N 1
ATOM 1438 C CA . PHE A 1 183 ? 14.833 -8.070 -17.970 1.00 93.38 183 PHE A CA 1
ATOM 1439 C C . PHE A 1 183 ? 14.736 -6.539 -18.057 1.00 93.38 183 PHE A C 1
ATOM 1441 O O . PHE A 1 183 ? 13.807 -6.011 -18.662 1.00 93.38 183 PHE A O 1
ATOM 1448 N N . GLY A 1 184 ? 15.690 -5.807 -17.481 1.00 90.50 184 GLY A N 1
ATOM 1449 C CA . GLY A 1 184 ? 15.663 -4.353 -17.508 1.00 90.50 184 GLY A CA 1
ATOM 1450 C C . GLY A 1 184 ? 14.543 -3.716 -16.671 1.00 90.50 184 GLY A C 1
ATOM 1451 O O . GLY A 1 184 ? 14.057 -2.649 -17.045 1.00 90.50 184 GLY A O 1
ATOM 1452 N N . MET A 1 185 ? 14.140 -4.332 -15.552 1.00 92.19 185 MET A N 1
ATOM 1453 C CA . MET A 1 185 ? 13.121 -3.772 -14.649 1.00 92.19 185 MET A CA 1
ATOM 1454 C C . MET A 1 185 ? 13.534 -2.386 -14.132 1.00 92.19 185 MET A C 1
ATOM 1456 O O . MET A 1 185 ? 14.637 -2.220 -13.602 1.00 92.19 185 MET A O 1
ATOM 1460 N N . LYS A 1 186 ? 12.660 -1.389 -14.288 1.00 91.31 186 LYS A N 1
ATOM 1461 C CA . LYS A 1 186 ? 12.942 0.005 -13.906 1.00 91.31 186 LYS A CA 1
ATOM 1462 C C . LYS A 1 186 ? 12.679 0.236 -12.417 1.00 91.31 186 LYS A C 1
ATOM 1464 O O . LYS A 1 186 ? 11.838 -0.431 -11.824 1.00 91.31 186 LYS A O 1
ATOM 1469 N N . ALA A 1 187 ? 13.382 1.194 -11.816 1.00 91.62 187 ALA A N 1
ATOM 1470 C CA . ALA A 1 187 ? 13.011 1.731 -10.508 1.00 91.62 187 ALA A CA 1
ATOM 1471 C C . ALA A 1 187 ? 11.853 2.733 -10.688 1.00 91.62 187 ALA A C 1
ATOM 1473 O O . ALA A 1 187 ? 12.050 3.732 -11.384 1.00 91.62 187 ALA A O 1
ATOM 1474 N N . PRO A 1 188 ? 10.655 2.475 -10.137 1.00 90.88 188 PRO A N 1
ATOM 1475 C CA . PRO A 1 188 ? 9.548 3.420 -10.199 1.00 90.88 188 PRO A CA 1
ATOM 1476 C C . PRO A 1 188 ? 9.743 4.562 -9.195 1.00 90.88 188 PRO A C 1
ATOM 1478 O O . PRO A 1 188 ? 10.350 4.386 -8.137 1.00 90.88 188 PRO A O 1
ATOM 1481 N N . ASP A 1 189 ? 9.173 5.723 -9.508 1.00 90.62 189 ASP A N 1
ATOM 1482 C CA . ASP A 1 189 ? 9.126 6.845 -8.576 1.00 90.62 189 ASP A CA 1
ATOM 1483 C C . ASP A 1 189 ? 8.114 6.554 -7.458 1.00 90.62 189 ASP A C 1
ATOM 1485 O O . ASP A 1 189 ? 6.991 6.108 -7.711 1.00 90.62 189 ASP A O 1
ATOM 1489 N N . MET A 1 190 ? 8.499 6.813 -6.207 1.00 90.94 190 MET A N 1
ATOM 1490 C CA . MET A 1 190 ? 7.655 6.554 -5.038 1.00 90.94 190 MET A CA 1
ATOM 1491 C C . MET A 1 190 ? 6.543 7.604 -4.927 1.00 90.94 190 MET A C 1
ATOM 1493 O O . MET A 1 190 ? 6.682 8.608 -4.229 1.00 90.94 190 MET A O 1
ATOM 1497 N N . THR A 1 191 ? 5.424 7.374 -5.613 1.00 95.06 191 THR A N 1
ATOM 1498 C CA . THR A 1 191 ? 4.195 8.160 -5.429 1.00 95.06 191 THR A CA 1
ATOM 1499 C C . THR A 1 191 ? 3.566 7.856 -4.060 1.00 95.06 191 THR A C 1
ATOM 1501 O O . THR A 1 191 ? 3.803 6.782 -3.495 1.00 95.06 191 THR A O 1
ATOM 1504 N N . PRO A 1 192 ? 2.748 8.763 -3.488 1.00 94.06 192 PRO A N 1
ATOM 1505 C CA . PRO A 1 192 ? 2.107 8.516 -2.194 1.00 94.06 192 PRO A CA 1
ATOM 1506 C C . PRO A 1 192 ? 1.221 7.263 -2.208 1.00 94.06 192 PRO A C 1
ATOM 1508 O O . PRO A 1 192 ? 1.235 6.499 -1.249 1.00 94.06 192 PRO A O 1
ATOM 1511 N N . GLU A 1 193 ? 0.521 7.000 -3.312 1.00 93.50 193 GLU A N 1
ATOM 1512 C CA . GLU A 1 193 ? -0.304 5.798 -3.482 1.00 93.50 193 GLU A CA 1
ATOM 1513 C C . GLU A 1 193 ? 0.537 4.516 -3.435 1.00 93.50 193 GLU A C 1
ATOM 1515 O O . GLU A 1 193 ? 0.198 3.574 -2.720 1.00 93.50 193 GLU A O 1
ATOM 1520 N N . LEU A 1 194 ? 1.678 4.501 -4.133 1.00 94.00 194 LEU A N 1
ATOM 1521 C CA . LEU A 1 194 ? 2.593 3.361 -4.115 1.00 94.00 194 LEU A CA 1
ATOM 1522 C C . LEU A 1 194 ? 3.203 3.155 -2.732 1.00 94.00 194 LEU A C 1
ATOM 1524 O O . LEU A 1 194 ? 3.334 2.021 -2.281 1.00 94.00 194 LEU A O 1
ATOM 1528 N N . LYS A 1 195 ? 3.547 4.241 -2.035 1.00 93.88 195 LYS A N 1
ATOM 1529 C CA . LYS A 1 195 ? 4.052 4.165 -0.663 1.00 93.88 195 LYS A CA 1
ATOM 1530 C C . LYS A 1 195 ? 3.023 3.522 0.270 1.00 93.88 195 LYS A C 1
ATOM 1532 O O . LYS A 1 195 ? 3.392 2.640 1.042 1.00 93.88 195 LYS A O 1
ATOM 1537 N N . MET A 1 196 ? 1.751 3.913 0.163 1.00 94.12 196 MET A N 1
ATOM 1538 C CA . MET A 1 196 ? 0.665 3.305 0.939 1.00 94.12 196 MET A CA 1
ATOM 1539 C C . MET A 1 196 ? 0.525 1.811 0.634 1.00 94.12 196 MET A C 1
ATOM 1541 O O . MET A 1 196 ? 0.479 1.005 1.560 1.00 94.12 196 MET A O 1
ATOM 1545 N N . ASP A 1 197 ? 0.520 1.424 -0.644 1.00 94.50 197 ASP A N 1
ATOM 1546 C CA . ASP A 1 197 ? 0.416 0.016 -1.046 1.00 94.50 197 ASP A CA 1
ATOM 1547 C C . ASP A 1 197 ? 1.619 -0.817 -0.553 1.00 94.50 197 ASP A C 1
ATOM 1549 O O . ASP A 1 197 ? 1.444 -1.948 -0.089 1.00 94.50 197 ASP A O 1
ATOM 1553 N N . MET A 1 198 ? 2.838 -0.263 -0.579 1.00 92.62 198 MET A N 1
ATOM 1554 C CA . MET A 1 198 ? 4.041 -0.926 -0.053 1.00 92.62 198 MET A CA 1
ATOM 1555 C C . MET A 1 198 ? 3.988 -1.113 1.465 1.00 92.62 198 MET A C 1
ATOM 1557 O O . MET A 1 198 ? 4.313 -2.186 1.981 1.00 92.62 198 MET A O 1
ATOM 1561 N N . GLU A 1 199 ? 3.551 -0.091 2.196 1.00 92.56 199 GLU A N 1
ATOM 1562 C CA . GLU A 1 199 ? 3.375 -0.180 3.643 1.00 92.56 199 GLU A CA 1
ATOM 1563 C C . GLU A 1 199 ? 2.318 -1.232 4.004 1.00 92.56 199 GLU A C 1
ATOM 1565 O O . GLU A 1 199 ? 2.521 -2.068 4.889 1.00 92.56 199 GLU A O 1
ATOM 1570 N N . LEU A 1 200 ? 1.225 -1.271 3.244 1.00 93.62 200 LEU A N 1
ATOM 1571 C CA . LEU A 1 200 ? 0.159 -2.245 3.421 1.00 93.62 200 LEU A CA 1
ATOM 1572 C C . LEU A 1 200 ? 0.641 -3.681 3.157 1.00 93.62 200 LEU A C 1
ATOM 1574 O O . LEU A 1 200 ? 0.312 -4.597 3.914 1.00 93.62 200 LEU A O 1
ATOM 1578 N N . LEU A 1 201 ? 1.489 -3.883 2.143 1.00 92.88 201 LEU A N 1
ATOM 1579 C CA . LEU A 1 201 ? 2.134 -5.171 1.870 1.00 92.88 201 LEU A CA 1
ATOM 1580 C C . LEU A 1 201 ? 3.063 -5.618 3.005 1.00 92.88 201 LEU A C 1
ATOM 1582 O O . LEU A 1 201 ? 3.057 -6.801 3.360 1.00 92.88 201 LEU A O 1
ATOM 1586 N N . LYS A 1 202 ? 3.822 -4.699 3.617 1.00 92.62 202 LYS A N 1
ATOM 1587 C CA . LYS A 1 202 ? 4.624 -5.003 4.820 1.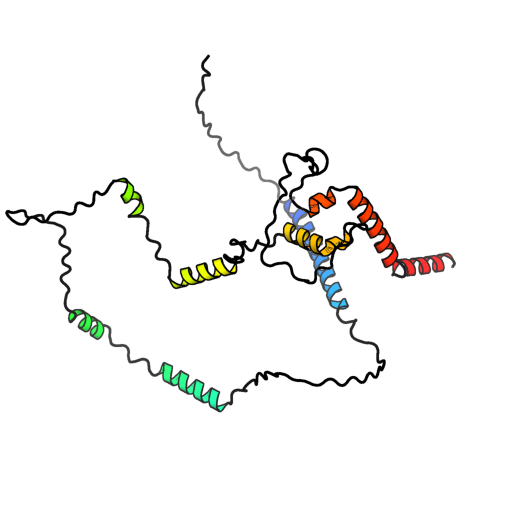00 92.62 202 LYS A CA 1
ATOM 1588 C C . LYS A 1 202 ? 3.732 -5.434 5.982 1.00 92.62 202 LYS A C 1
ATOM 1590 O O . LYS A 1 202 ? 4.033 -6.401 6.681 1.00 92.62 202 LYS A O 1
ATOM 1595 N N . MET A 1 203 ? 2.601 -4.756 6.153 1.00 92.50 203 MET A N 1
ATOM 1596 C CA . MET A 1 203 ? 1.629 -5.024 7.213 1.00 92.50 203 MET A CA 1
ATOM 1597 C C . MET A 1 203 ? 0.616 -6.127 6.873 1.00 92.50 203 MET A C 1
ATOM 1599 O O . MET A 1 203 ? -0.330 -6.329 7.635 1.00 92.50 203 MET A O 1
ATOM 1603 N N . ARG A 1 204 ? 0.821 -6.906 5.798 1.00 93.50 204 ARG A N 1
ATOM 1604 C CA . ARG A 1 204 ? -0.126 -7.947 5.341 1.00 93.50 204 ARG A CA 1
ATOM 1605 C C . ARG A 1 204 ? -0.561 -8.943 6.423 1.00 93.50 204 ARG A C 1
ATOM 1607 O O . ARG A 1 204 ? -1.656 -9.483 6.352 1.00 93.50 204 ARG A O 1
ATOM 1614 N N . ASN A 1 205 ? 0.281 -9.164 7.434 1.00 93.56 205 ASN A N 1
ATOM 1615 C CA . ASN A 1 205 ? 0.004 -10.052 8.567 1.00 93.56 205 ASN A CA 1
ATOM 1616 C C . ASN A 1 205 ? -1.142 -9.571 9.468 1.00 93.56 205 ASN A C 1
ATOM 1618 O O . ASN A 1 205 ? -1.697 -10.368 10.214 1.00 93.56 205 ASN A O 1
ATOM 1622 N N . VAL A 1 206 ? -1.449 -8.273 9.454 1.00 93.19 206 VAL A N 1
ATOM 1623 C CA . VAL A 1 206 ? -2.464 -7.656 10.324 1.00 93.19 206 VAL A CA 1
ATOM 1624 C C . VAL A 1 206 ? -3.787 -7.444 9.579 1.00 93.19 206 VAL A C 1
ATOM 1626 O O . VAL A 1 206 ? -4.823 -7.252 10.215 1.00 93.19 206 VAL A O 1
ATOM 1629 N N . LEU A 1 207 ? -3.765 -7.507 8.242 1.00 93.38 207 LEU A N 1
ATOM 1630 C CA . LEU A 1 207 ? -4.933 -7.241 7.401 1.00 93.38 207 LEU A CA 1
ATOM 1631 C C . LEU A 1 207 ? -6.024 -8.298 7.578 1.00 93.38 207 LEU A C 1
ATOM 1633 O O . LEU A 1 207 ? -7.178 -7.950 7.805 1.00 93.38 207 LEU A O 1
ATOM 1637 N N . ASP A 1 208 ? -5.650 -9.578 7.529 1.00 94.06 208 ASP A N 1
ATOM 1638 C CA . ASP A 1 208 ? -6.573 -10.696 7.719 1.00 94.06 208 ASP A CA 1
ATOM 1639 C C . ASP A 1 208 ? -6.191 -11.491 8.980 1.00 94.06 208 ASP A C 1
ATOM 1641 O O . ASP A 1 208 ? -5.121 -12.105 9.015 1.00 94.06 208 ASP A O 1
ATOM 1645 N N . PRO A 1 209 ? -7.058 -11.555 10.012 1.00 93.81 209 PRO A N 1
ATOM 1646 C CA . PRO A 1 209 ? -6.783 -12.315 11.232 1.00 93.81 209 PRO A CA 1
ATOM 1647 C C . PRO A 1 209 ? -6.655 -13.829 11.006 1.00 93.81 209 PRO A C 1
ATOM 1649 O O . PRO A 1 209 ? -6.177 -14.537 11.891 1.00 93.81 209 PRO A O 1
ATOM 1652 N N . LYS A 1 210 ? -7.117 -14.349 9.863 1.00 95.38 210 LYS A N 1
ATOM 1653 C CA . LYS A 1 210 ? -7.070 -15.777 9.526 1.00 95.38 210 LYS A CA 1
ATOM 1654 C C . LYS A 1 210 ? -5.851 -16.148 8.692 1.00 95.38 210 LYS A C 1
ATOM 1656 O O . LYS A 1 210 ? -5.597 -17.340 8.502 1.00 95.38 210 LYS A O 1
ATOM 1661 N N . ARG A 1 211 ? -5.104 -15.167 8.182 1.00 95.31 211 ARG A N 1
ATOM 1662 C CA . ARG A 1 211 ? -4.019 -15.410 7.236 1.00 95.31 211 ARG A CA 1
ATOM 1663 C C . ARG A 1 211 ? -2.677 -14.998 7.820 1.00 95.31 211 ARG A C 1
ATOM 1665 O O . ARG A 1 211 ? -2.322 -13.828 7.881 1.00 95.31 211 ARG A O 1
ATOM 1672 N N . PHE A 1 212 ? -1.898 -16.003 8.204 1.00 95.69 212 PHE A N 1
ATOM 1673 C CA . PHE A 1 212 ? -0.540 -15.818 8.703 1.00 95.69 212 PHE A CA 1
ATOM 1674 C C . PHE A 1 212 ? 0.461 -15.992 7.564 1.00 95.69 212 PHE A C 1
ATOM 1676 O O . PHE A 1 212 ? 0.523 -17.055 6.944 1.00 95.69 212 PHE A O 1
ATOM 1683 N N . TYR A 1 213 ? 1.264 -14.963 7.293 1.00 94.50 213 TYR A N 1
ATOM 1684 C CA . TYR A 1 213 ? 2.360 -15.056 6.332 1.00 94.50 213 TYR A CA 1
ATOM 1685 C C . TYR A 1 213 ? 3.706 -15.183 7.035 1.00 94.50 213 TYR A C 1
ATOM 1687 O O . TYR A 1 213 ? 3.875 -14.852 8.210 1.00 94.50 213 TYR A O 1
ATOM 1695 N N . LYS A 1 214 ? 4.713 -15.606 6.267 1.00 94.00 214 LYS A N 1
ATOM 1696 C CA . LYS A 1 214 ? 6.106 -15.489 6.689 1.00 94.00 214 LYS A CA 1
ATOM 1697 C C . LYS A 1 214 ? 6.444 -14.011 6.918 1.00 94.00 214 LYS A C 1
ATOM 1699 O O . LYS A 1 214 ? 6.088 -13.158 6.093 1.00 94.00 214 LYS A O 1
ATOM 1704 N N . LYS A 1 215 ? 7.129 -13.736 8.032 1.00 90.69 215 LYS A N 1
ATOM 1705 C CA . LYS A 1 215 ? 7.669 -12.411 8.357 1.00 90.69 215 LYS A CA 1
ATOM 1706 C C . LYS A 1 215 ? 8.623 -11.968 7.244 1.00 90.69 215 LYS A C 1
ATOM 1708 O O . LYS A 1 215 ? 9.385 -12.780 6.725 1.00 90.69 215 LYS A O 1
ATOM 1713 N N . SER A 1 216 ? 8.522 -10.706 6.841 1.00 84.56 216 SER A N 1
ATOM 1714 C CA . SER A 1 216 ? 9.471 -10.084 5.921 1.00 84.56 216 SER A CA 1
ATOM 1715 C C . SER A 1 216 ? 10.713 -9.666 6.701 1.00 84.56 216 SER A C 1
ATOM 1717 O O . SER A 1 216 ? 10.598 -8.894 7.652 1.00 84.56 216 SER A O 1
ATOM 1719 N N . ASP A 1 217 ? 11.886 -10.144 6.292 1.00 79.06 217 ASP A N 1
ATOM 1720 C CA . ASP A 1 217 ? 13.152 -9.823 6.969 1.00 79.06 217 ASP A CA 1
ATOM 1721 C C . ASP A 1 217 ? 13.637 -8.394 6.645 1.00 79.06 217 ASP A C 1
ATOM 1723 O O . ASP A 1 217 ? 14.396 -7.783 7.396 1.00 79.06 217 ASP A O 1
ATOM 1727 N N . SER A 1 218 ? 13.168 -7.817 5.534 1.00 82.31 218 SER A N 1
ATOM 1728 C CA . SER A 1 218 ? 13.587 -6.499 5.054 1.00 82.31 218 SER A CA 1
ATOM 1729 C C . SER A 1 218 ? 12.690 -5.378 5.585 1.00 82.31 218 SER A C 1
ATOM 1731 O O . SER A 1 218 ? 11.499 -5.325 5.290 1.00 82.31 218 SER A O 1
ATOM 1733 N N . LYS A 1 219 ? 13.282 -4.433 6.328 1.00 82.00 219 LYS A N 1
ATOM 1734 C CA . LYS A 1 219 ? 12.606 -3.197 6.777 1.00 82.00 219 LYS A CA 1
ATOM 1735 C C . LYS A 1 219 ? 12.417 -2.179 5.637 1.00 82.00 219 LYS A C 1
ATOM 1737 O O . LYS A 1 219 ? 11.472 -1.390 5.648 1.00 82.00 219 LYS A O 1
ATOM 1742 N N . LYS A 1 220 ? 13.327 -2.190 4.656 1.00 88.19 220 LYS A N 1
ATOM 1743 C CA . LYS A 1 220 ? 13.359 -1.249 3.526 1.00 88.19 220 LYS A CA 1
ATOM 1744 C C . LYS A 1 220 ? 12.532 -1.766 2.351 1.00 88.19 220 LYS A C 1
ATOM 1746 O O . LYS A 1 220 ? 12.470 -2.974 2.131 1.00 88.19 220 LYS A O 1
ATOM 1751 N N . ASP A 1 221 ? 11.932 -0.840 1.609 1.00 88.94 221 ASP A N 1
ATOM 1752 C CA . ASP A 1 221 ? 11.245 -1.153 0.357 1.00 88.94 221 ASP A CA 1
ATOM 1753 C C . ASP A 1 221 ? 12.241 -1.620 -0.712 1.00 88.94 221 ASP A C 1
ATOM 1755 O O . ASP A 1 221 ? 13.390 -1.160 -0.732 1.00 88.94 221 ASP A O 1
ATOM 1759 N N . PRO A 1 222 ? 11.838 -2.550 -1.593 1.00 91.12 222 PRO A N 1
ATOM 1760 C CA . PRO A 1 222 ? 12.674 -2.954 -2.712 1.00 91.12 222 PRO A CA 1
ATOM 1761 C C . PRO A 1 222 ? 12.936 -1.757 -3.637 1.00 91.12 222 PRO A C 1
ATOM 1763 O O . PRO A 1 222 ? 12.025 -1.005 -3.963 1.00 91.12 222 PRO A O 1
ATOM 1766 N N . LYS A 1 223 ? 14.184 -1.593 -4.095 1.00 91.19 223 LYS A N 1
ATOM 1767 C CA . LYS A 1 223 ? 14.568 -0.493 -5.003 1.00 91.19 223 LYS A CA 1
ATOM 1768 C C . LYS A 1 223 ? 13.914 -0.613 -6.385 1.00 91.19 223 LYS A C 1
ATOM 1770 O O . LYS A 1 223 ? 13.588 0.390 -7.007 1.00 91.19 223 LYS A O 1
ATOM 1775 N N . PHE A 1 224 ? 13.771 -1.840 -6.875 1.00 93.31 224 PHE A N 1
ATOM 1776 C CA . PHE A 1 224 ? 13.201 -2.132 -8.184 1.00 93.31 224 PHE A CA 1
ATOM 1777 C C . PHE A 1 224 ? 11.944 -2.969 -7.977 1.00 93.31 224 PHE A C 1
ATOM 1779 O O . PHE A 1 224 ? 12.018 -4.041 -7.371 1.00 93.31 224 PHE A O 1
ATOM 1786 N N . PHE A 1 225 ? 10.810 -2.492 -8.477 1.00 92.19 225 PHE A N 1
ATOM 1787 C CA . PHE A 1 225 ? 9.541 -3.208 -8.446 1.00 92.19 225 PHE A CA 1
ATOM 1788 C C . PHE A 1 225 ? 8.626 -2.692 -9.556 1.00 92.19 225 PHE A C 1
ATOM 1790 O O . PHE A 1 225 ? 8.795 -1.580 -10.048 1.00 92.19 225 PHE A O 1
ATOM 1797 N N . GLU A 1 226 ? 7.644 -3.499 -9.940 1.00 91.94 226 GLU A N 1
ATOM 1798 C CA . GLU A 1 226 ? 6.623 -3.122 -10.913 1.00 91.94 226 GLU A CA 1
ATOM 1799 C C . GLU A 1 226 ? 5.246 -3.495 -10.368 1.00 91.94 226 GLU A C 1
ATOM 1801 O O . GLU A 1 226 ? 5.077 -4.541 -9.736 1.00 91.94 226 GLU A O 1
ATOM 1806 N N . MET A 1 227 ? 4.259 -2.636 -10.616 1.00 92.12 227 MET A N 1
ATOM 1807 C CA . MET A 1 227 ? 2.868 -2.907 -10.269 1.00 92.12 227 MET A CA 1
ATOM 1808 C C . MET A 1 227 ? 2.167 -3.538 -11.467 1.00 92.12 227 MET A C 1
ATOM 1810 O O . MET A 1 227 ? 2.046 -2.926 -12.528 1.00 92.12 227 MET A O 1
ATOM 1814 N N . GLY A 1 228 ? 1.717 -4.776 -11.291 1.00 93.69 228 GLY A N 1
ATOM 1815 C CA . GLY A 1 228 ? 0.986 -5.531 -12.301 1.00 93.69 228 GLY A CA 1
ATOM 1816 C C . GLY A 1 228 ? -0.476 -5.725 -11.922 1.00 93.69 228 GLY A C 1
ATOM 1817 O O . GLY A 1 228 ? -0.838 -5.719 -10.748 1.00 93.69 228 GLY A O 1
ATOM 1818 N N . THR A 1 229 ? -1.315 -5.953 -12.929 1.00 94.06 229 THR A N 1
ATOM 1819 C CA . THR A 1 229 ? -2.696 -6.413 -12.737 1.00 94.06 229 THR A CA 1
ATOM 1820 C C . THR A 1 229 ? -2.810 -7.867 -13.169 1.00 94.06 229 THR A C 1
ATOM 1822 O O . THR A 1 229 ? -2.195 -8.289 -14.150 1.00 94.06 229 THR A O 1
ATOM 1825 N N . ILE A 1 230 ? -3.580 -8.657 -12.422 1.00 93.81 230 ILE A N 1
ATOM 1826 C CA . ILE A 1 230 ? -3.773 -10.072 -12.737 1.00 93.81 230 ILE A CA 1
ATOM 1827 C C . ILE A 1 230 ? -4.736 -10.183 -13.923 1.00 93.81 230 ILE A C 1
ATOM 1829 O O . ILE A 1 230 ? -5.866 -9.694 -13.872 1.00 93.81 230 ILE A O 1
ATOM 1833 N N . VAL A 1 231 ? -4.292 -10.848 -14.991 1.00 93.12 231 VAL A N 1
ATOM 1834 C CA . VAL A 1 231 ? -5.146 -11.219 -16.124 1.00 93.12 231 VAL A CA 1
ATOM 1835 C C . VAL A 1 231 ? -5.725 -12.601 -15.844 1.00 93.12 231 VAL A C 1
ATOM 1837 O O . VAL A 1 231 ? -5.018 -13.605 -15.889 1.00 93.12 231 VAL A O 1
ATOM 1840 N N . GLU A 1 232 ? -7.011 -12.633 -15.512 1.00 91.06 232 GLU A N 1
ATOM 1841 C CA . GLU A 1 232 ? -7.750 -13.859 -15.195 1.00 91.06 232 GLU A CA 1
ATOM 1842 C C . GLU A 1 232 ? -7.773 -14.824 -16.393 1.00 91.06 232 GLU A C 1
ATOM 1844 O O . GLU A 1 232 ? -7.923 -14.408 -17.546 1.00 91.06 232 GLU A O 1
ATOM 1849 N N . GLY A 1 233 ? -7.664 -16.126 -16.117 1.00 91.25 233 GLY A N 1
ATOM 1850 C CA . GLY A 1 233 ? -7.721 -17.161 -17.144 1.00 91.25 233 GLY A CA 1
ATOM 1851 C C . GLY A 1 233 ? -9.121 -17.339 -17.737 1.00 91.25 233 GLY A C 1
ATOM 1852 O O . GLY A 1 233 ? -10.141 -17.141 -17.078 1.00 91.25 233 GLY A O 1
ATOM 1853 N N . ASN A 1 234 ? -9.183 -17.794 -18.989 1.00 91.19 234 ASN A N 1
ATOM 1854 C CA . ASN A 1 234 ? -10.439 -17.985 -19.723 1.00 91.19 234 ASN A CA 1
ATOM 1855 C C . ASN A 1 234 ? -11.377 -19.047 -19.119 1.00 91.19 234 ASN A C 1
ATOM 1857 O O . ASN A 1 234 ? -12.488 -19.201 -19.609 1.00 91.19 234 ASN A O 1
ATOM 1861 N N . THR A 1 235 ? -10.949 -19.811 -18.113 1.00 90.81 235 THR A N 1
ATOM 1862 C CA . THR A 1 235 ? -11.730 -20.892 -17.491 1.00 90.81 235 THR A CA 1
ATOM 1863 C C . THR A 1 235 ? -12.360 -20.504 -16.152 1.00 90.81 235 THR A C 1
ATOM 1865 O O . THR A 1 235 ? -13.247 -21.206 -15.674 1.00 90.81 235 THR A O 1
ATOM 1868 N N . GLU A 1 236 ? -11.945 -19.393 -15.542 1.00 85.56 236 GLU A N 1
ATOM 1869 C CA . GLU A 1 236 ? -12.299 -19.026 -14.164 1.00 85.56 236 GLU A CA 1
ATOM 1870 C C . GLU A 1 236 ? -13.283 -17.847 -14.130 1.00 85.56 236 GLU A C 1
ATOM 1872 O O . GLU A 1 236 ? -12.966 -16.744 -13.696 1.00 85.56 236 GLU A O 1
ATOM 1877 N N . PHE A 1 237 ? -14.506 -18.060 -14.625 1.00 82.38 237 PHE A N 1
ATOM 1878 C CA . PHE A 1 237 ? -15.486 -16.973 -14.772 1.00 82.38 237 PHE A CA 1
ATOM 1879 C C . PHE A 1 237 ? -16.205 -16.563 -13.483 1.00 82.38 237 PHE A C 1
ATOM 1881 O O . PHE A 1 237 ? -16.573 -15.398 -13.358 1.00 82.38 237 PHE A O 1
ATOM 1888 N N . PHE A 1 238 ? -16.460 -17.504 -12.570 1.00 85.19 238 PHE A N 1
ATOM 1889 C CA . PHE A 1 238 ? -17.428 -17.296 -11.482 1.00 85.19 238 PHE A CA 1
ATOM 1890 C C . PHE A 1 238 ? -16.816 -17.153 -10.087 1.00 85.19 238 PHE A C 1
ATOM 1892 O O . PHE A 1 238 ? -17.476 -16.606 -9.213 1.00 85.19 238 PHE A O 1
ATOM 1899 N N . SER A 1 239 ? -15.601 -17.656 -9.855 1.00 87.31 239 SER A N 1
ATOM 1900 C CA . SER A 1 239 ? -14.998 -17.704 -8.514 1.00 87.31 239 SER A CA 1
ATOM 1901 C C . SER A 1 239 ? -13.804 -16.769 -8.352 1.00 87.31 239 SER A C 1
ATOM 1903 O O . SER A 1 239 ? -13.760 -16.003 -7.400 1.00 87.31 239 SER A O 1
ATOM 1905 N N . ALA A 1 240 ? -12.834 -16.830 -9.263 1.00 88.56 240 ALA A N 1
ATOM 1906 C CA . ALA A 1 240 ? -11.599 -16.051 -9.154 1.00 88.56 240 ALA A CA 1
ATOM 1907 C C . ALA A 1 240 ? -11.725 -14.634 -9.732 1.00 88.56 240 ALA A C 1
ATOM 1909 O O . ALA A 1 240 ? -10.881 -13.778 -9.478 1.00 88.56 240 ALA A O 1
ATOM 1910 N N . ARG A 1 241 ? -12.768 -14.391 -10.533 1.00 91.00 241 ARG A N 1
ATOM 1911 C CA . ARG A 1 241 ? -12.930 -13.161 -11.298 1.00 91.00 241 ARG A CA 1
ATOM 1912 C C . ARG A 1 241 ? -13.615 -12.069 -10.490 1.00 91.00 241 ARG A C 1
ATOM 1914 O O . ARG A 1 241 ? -14.780 -12.205 -10.128 1.00 91.00 241 ARG A O 1
ATOM 1921 N N . LEU A 1 242 ? -12.933 -10.935 -10.337 1.00 90.88 242 LEU A N 1
ATOM 1922 C CA . LEU A 1 242 ? -13.523 -9.744 -9.728 1.00 90.88 242 LEU A CA 1
ATOM 1923 C C . LEU A 1 242 ? -14.483 -9.066 -10.704 1.00 90.88 242 LEU A C 1
ATOM 1925 O O . LEU A 1 242 ? -14.193 -8.931 -11.902 1.00 90.88 242 LEU A O 1
ATOM 1929 N N . THR A 1 243 ? -15.612 -8.572 -10.204 1.00 92.19 243 THR A N 1
ATOM 1930 C CA . THR A 1 243 ? -16.529 -7.752 -10.997 1.00 92.19 243 THR A CA 1
ATOM 1931 C C . THR A 1 243 ? -15.921 -6.377 -11.280 1.00 92.19 243 THR A C 1
ATOM 1933 O O . THR A 1 243 ? -15.009 -5.908 -10.601 1.00 92.19 243 THR A O 1
ATOM 1936 N N . LYS A 1 244 ? -16.452 -5.655 -12.275 1.00 92.38 244 LYS A N 1
ATOM 1937 C CA . LYS A 1 244 ? -15.965 -4.304 -12.620 1.00 92.38 244 LYS A CA 1
ATOM 1938 C C . LYS A 1 244 ? -16.026 -3.316 -11.441 1.00 92.38 244 LYS A C 1
ATOM 1940 O O . LYS A 1 244 ? -15.288 -2.341 -11.443 1.00 92.38 244 LYS A O 1
ATOM 1945 N N . LYS A 1 245 ? -16.924 -3.534 -10.473 1.00 92.25 245 LYS A N 1
ATOM 1946 C CA . LYS A 1 245 ? -17.099 -2.648 -9.312 1.00 92.25 245 LYS A CA 1
ATOM 1947 C C . LYS A 1 245 ? -16.045 -2.890 -8.234 1.00 92.25 245 LYS A C 1
ATOM 1949 O O . LYS A 1 245 ? -15.613 -1.928 -7.599 1.00 92.25 245 LYS A O 1
ATOM 1954 N N . GLU A 1 246 ? -15.665 -4.149 -8.049 1.00 92.00 246 GLU A N 1
ATOM 1955 C CA . GLU A 1 246 ? -14.655 -4.583 -7.079 1.00 92.00 246 GLU A CA 1
ATOM 1956 C C . GLU A 1 246 ? -13.244 -4.254 -7.567 1.00 92.00 246 GLU A C 1
ATOM 1958 O O . GLU A 1 246 ? -12.404 -3.870 -6.766 1.00 92.00 246 GLU A O 1
ATOM 1963 N N . ARG A 1 247 ? -12.997 -4.292 -8.885 1.00 93.75 247 ARG A N 1
ATOM 1964 C CA . ARG A 1 247 ? -11.707 -3.889 -9.467 1.00 93.75 247 ARG A CA 1
ATOM 1965 C C . ARG A 1 247 ? -11.414 -2.411 -9.199 1.00 93.75 247 ARG A C 1
ATOM 1967 O O . ARG A 1 247 ? -12.119 -1.535 -9.710 1.00 93.75 247 ARG A O 1
ATOM 1974 N N . LYS A 1 248 ? -10.350 -2.141 -8.442 1.00 94.88 248 LYS A N 1
ATOM 1975 C CA . LYS A 1 248 ? -9.828 -0.795 -8.156 1.00 94.88 248 LYS A CA 1
ATOM 1976 C C . LYS A 1 248 ? -8.479 -0.561 -8.837 1.00 94.88 248 LYS A C 1
ATOM 1978 O O . LYS A 1 248 ? -7.945 -1.460 -9.479 1.00 94.88 248 LYS A O 1
ATOM 1983 N N . GLN A 1 249 ? -7.983 0.675 -8.761 1.00 93.62 249 GLN A N 1
ATOM 1984 C CA . GLN A 1 249 ? -6.678 1.041 -9.325 1.00 93.62 249 GLN A CA 1
ATOM 1985 C C . GLN A 1 249 ? -5.526 0.636 -8.402 1.00 93.62 249 GLN A C 1
ATOM 1987 O O . GLN A 1 249 ? -4.497 0.179 -8.887 1.00 93.62 249 GLN A O 1
ATOM 1992 N N . THR A 1 250 ? -5.716 0.783 -7.089 1.00 95.31 250 THR A N 1
ATOM 1993 C CA . THR A 1 250 ? -4.693 0.502 -6.075 1.00 95.31 250 THR A CA 1
ATOM 1994 C C . THR A 1 250 ? -5.140 -0.599 -5.126 1.00 95.31 250 THR A C 1
ATOM 1996 O O . THR A 1 250 ? -6.339 -0.855 -4.958 1.00 95.31 250 THR A O 1
ATOM 1999 N N . PHE A 1 251 ? -4.168 -1.235 -4.478 1.00 93.56 251 PHE A N 1
ATOM 2000 C CA . PHE A 1 251 ? -4.433 -2.319 -3.540 1.00 93.56 251 PHE A CA 1
ATOM 2001 C C . PHE A 1 251 ? -5.131 -1.806 -2.273 1.00 93.56 251 PHE A C 1
ATOM 2003 O O . PHE A 1 251 ? -6.101 -2.405 -1.804 1.00 93.56 251 PHE A O 1
ATOM 2010 N N . ALA A 1 252 ? -4.723 -0.641 -1.766 1.00 94.44 252 ALA A N 1
ATOM 2011 C CA . ALA A 1 252 ? -5.381 0.006 -0.635 1.00 94.44 252 ALA A CA 1
ATOM 2012 C C . ALA A 1 252 ? -6.864 0.327 -0.911 1.00 94.44 252 ALA A C 1
ATOM 2014 O O . ALA A 1 252 ? -7.706 0.167 -0.025 1.00 94.44 252 ALA A O 1
ATOM 2015 N N . GLN A 1 253 ? -7.211 0.745 -2.135 1.00 95.00 253 GLN A N 1
ATOM 2016 C CA . GLN A 1 253 ? -8.607 1.002 -2.509 1.00 95.00 253 GLN A CA 1
ATOM 2017 C C . GLN A 1 253 ? -9.444 -0.276 -2.548 1.00 95.00 253 GLN A C 1
ATOM 2019 O O . GLN A 1 253 ? -10.629 -0.231 -2.218 1.00 95.00 253 GLN A O 1
ATOM 2024 N N . GLU A 1 254 ? -8.860 -1.397 -2.970 1.00 94.00 254 GLU A N 1
ATOM 2025 C CA . GLU A 1 254 ? -9.540 -2.692 -2.960 1.00 94.00 254 GLU A CA 1
ATOM 2026 C C . GLU A 1 254 ? -9.846 -3.128 -1.526 1.00 94.00 254 GLU A C 1
ATOM 2028 O O . GLU A 1 254 ? -10.992 -3.453 -1.221 1.00 94.00 254 GLU A O 1
ATOM 2033 N N . LEU A 1 255 ? -8.869 -3.009 -0.621 1.00 94.31 255 LEU A N 1
ATOM 2034 C CA . LEU A 1 255 ? -9.071 -3.303 0.797 1.00 94.31 255 LEU A CA 1
ATOM 2035 C C . LEU A 1 255 ? -10.147 -2.408 1.424 1.00 94.31 255 LEU A C 1
ATOM 2037 O O . LEU A 1 255 ? -10.977 -2.878 2.199 1.00 94.31 255 LEU A O 1
ATOM 2041 N N . LEU A 1 256 ? -10.156 -1.116 1.087 1.00 93.12 256 LEU A N 1
ATOM 2042 C CA . LEU A 1 256 ? -11.195 -0.204 1.557 1.00 93.12 256 LEU A CA 1
ATOM 2043 C C . LEU A 1 256 ? -12.559 -0.514 0.925 1.00 93.12 256 LEU A C 1
ATOM 2045 O O . LEU A 1 256 ? -13.582 -0.173 1.503 1.00 93.12 256 LEU A O 1
ATOM 2049 N N . GLY A 1 257 ? -12.600 -1.147 -0.245 1.00 93.62 257 GLY A N 1
ATOM 2050 C CA . GLY A 1 257 ? -13.837 -1.591 -0.880 1.00 93.62 257 GLY A CA 1
ATOM 2051 C C . GLY A 1 257 ? -14.469 -2.815 -0.214 1.00 93.62 257 GLY A C 1
ATOM 2052 O O . GLY A 1 257 ? -15.662 -3.037 -0.410 1.00 93.62 257 GLY A O 1
ATOM 2053 N N . ASP A 1 258 ? -13.702 -3.582 0.564 1.00 94.12 258 ASP A N 1
ATOM 2054 C CA . ASP A 1 258 ? -14.181 -4.779 1.251 1.00 94.12 258 ASP A CA 1
ATOM 2055 C C . ASP A 1 258 ? -14.851 -4.447 2.595 1.00 94.12 258 ASP A C 1
ATOM 2057 O O . ASP A 1 258 ? -14.222 -4.009 3.565 1.00 94.12 258 ASP A O 1
ATOM 2061 N N . GLU A 1 259 ? -16.159 -4.688 2.668 1.00 94.56 259 GLU A N 1
ATOM 2062 C CA . GLU A 1 259 ? -16.968 -4.386 3.847 1.00 94.56 259 GLU A CA 1
ATOM 2063 C C . GLU A 1 259 ? -16.560 -5.198 5.081 1.00 94.56 259 GLU A C 1
ATOM 2065 O O . GLU A 1 259 ? -16.661 -4.708 6.210 1.00 94.56 259 GLU A O 1
ATOM 2070 N N . ASP A 1 260 ? -16.128 -6.445 4.900 1.00 93.00 260 ASP A N 1
ATOM 2071 C CA . ASP A 1 260 ? -15.816 -7.325 6.024 1.00 93.00 260 ASP A CA 1
ATOM 2072 C C . ASP A 1 260 ? -14.483 -6.942 6.670 1.00 93.00 260 ASP A C 1
ATOM 2074 O O . ASP A 1 260 ? -14.396 -6.841 7.903 1.00 93.00 260 ASP A O 1
ATOM 2078 N N . SER A 1 261 ? -13.490 -6.599 5.847 1.00 93.25 261 SER A N 1
ATOM 2079 C CA . SER A 1 261 ? -12.243 -5.978 6.294 1.00 93.25 261 SER A CA 1
ATOM 2080 C C . SER A 1 261 ? -12.503 -4.666 7.042 1.00 93.25 261 SER A C 1
ATOM 2082 O O . SER A 1 261 ? -12.016 -4.488 8.163 1.00 93.25 261 SER A O 1
ATOM 2084 N N . GLN A 1 262 ? -13.352 -3.775 6.513 1.00 95.12 262 GLN A N 1
ATOM 2085 C CA . GLN A 1 262 ? -13.708 -2.527 7.201 1.00 95.12 262 GLN A CA 1
ATOM 2086 C C . GLN A 1 262 ? -14.339 -2.757 8.582 1.00 95.12 262 GLN A C 1
ATOM 2088 O O . GLN A 1 262 ? -13.959 -2.102 9.560 1.00 95.12 262 GLN A O 1
ATOM 2093 N N . LYS A 1 263 ? -15.298 -3.688 8.692 1.00 96.31 263 LYS A N 1
ATOM 2094 C CA . LYS A 1 263 ? -15.938 -4.037 9.975 1.00 96.31 263 LYS A CA 1
ATOM 2095 C C . LYS A 1 263 ? -14.905 -4.542 10.979 1.00 96.31 263 LYS A C 1
ATOM 2097 O O . LYS A 1 263 ? -14.932 -4.140 12.146 1.00 96.31 263 LYS A O 1
ATOM 2102 N N . TYR A 1 264 ? -13.992 -5.404 10.533 1.00 95.44 264 TYR A N 1
ATOM 2103 C CA . TYR A 1 264 ? -12.915 -5.925 11.366 1.00 95.44 264 TYR A CA 1
ATOM 2104 C C . TYR A 1 264 ? -11.989 -4.809 11.860 1.00 95.44 264 TYR A C 1
ATOM 2106 O O . TYR A 1 264 ? -11.795 -4.690 13.074 1.00 95.44 264 TYR A O 1
ATOM 2114 N N . PHE A 1 265 ? -11.484 -3.961 10.959 1.00 95.75 265 PHE A N 1
ATOM 2115 C CA . PHE A 1 265 ? -10.585 -2.864 11.314 1.00 95.75 265 PHE A CA 1
ATOM 2116 C C . PHE A 1 265 ? -11.247 -1.874 12.260 1.00 95.75 265 PHE A C 1
ATOM 2118 O O . PHE A 1 265 ? -10.660 -1.541 13.285 1.00 95.75 265 PHE A O 1
ATOM 2125 N N . LYS A 1 266 ? -12.495 -1.472 11.994 1.00 96.81 266 LYS A N 1
ATOM 2126 C CA . LYS A 1 266 ? -13.237 -0.563 12.875 1.00 96.81 266 LYS A CA 1
ATOM 2127 C C . LYS A 1 266 ? -13.392 -1.139 14.281 1.00 96.81 266 LYS A C 1
ATOM 2129 O O . LYS A 1 266 ? -13.152 -0.439 15.263 1.00 96.81 266 LYS A O 1
ATOM 2134 N N . ARG A 1 267 ? -13.759 -2.420 14.387 1.00 97.19 267 ARG A N 1
ATOM 2135 C CA . ARG A 1 267 ? -13.905 -3.106 15.676 1.00 97.19 267 ARG A CA 1
ATOM 2136 C C . ARG A 1 267 ? -12.574 -3.199 16.422 1.00 97.19 267 ARG A C 1
ATOM 2138 O O . ARG A 1 267 ? -12.517 -2.833 17.591 1.00 97.19 267 ARG A O 1
ATOM 2145 N N . LYS A 1 268 ? -11.511 -3.679 15.766 1.00 96.69 268 LYS A N 1
ATOM 2146 C CA . LYS A 1 268 ? -10.191 -3.828 16.401 1.00 96.69 268 LYS A CA 1
ATOM 2147 C C . LYS A 1 268 ? -9.574 -2.485 16.759 1.00 96.69 268 LYS A C 1
ATOM 2149 O O . LYS A 1 268 ? -8.954 -2.383 17.808 1.00 96.69 268 LYS A O 1
ATOM 2154 N N . TYR A 1 269 ? -9.764 -1.461 15.934 1.00 97.06 269 TYR A N 1
ATOM 2155 C CA . TYR A 1 269 ? -9.304 -0.112 16.233 1.00 97.06 269 TYR A CA 1
ATOM 2156 C C . TYR A 1 269 ? -9.977 0.445 17.490 1.00 97.06 269 TYR A C 1
ATOM 2158 O O . TYR A 1 269 ? -9.278 0.953 18.360 1.00 97.06 269 TYR A O 1
ATOM 2166 N N . ALA A 1 270 ? -11.300 0.289 17.626 1.00 97.81 270 ALA A N 1
ATOM 2167 C CA . ALA A 1 270 ? -12.022 0.692 18.834 1.00 97.81 270 ALA A CA 1
ATOM 2168 C C . ALA A 1 270 ? -11.521 -0.063 20.077 1.00 97.81 270 ALA A C 1
ATOM 2170 O O . ALA A 1 270 ? -11.196 0.562 21.076 1.00 97.81 270 ALA A O 1
ATOM 2171 N N . GLU A 1 271 ? -11.349 -1.385 19.984 1.00 97.25 271 GLU A N 1
ATOM 2172 C CA . GLU A 1 271 ? -10.810 -2.210 21.075 1.00 97.25 271 GLU A CA 1
ATOM 2173 C C . GLU A 1 271 ? -9.394 -1.774 21.494 1.00 97.25 271 GLU A C 1
ATOM 2175 O O . GLU A 1 271 ? -9.090 -1.658 22.681 1.00 97.25 271 GLU A O 1
ATOM 2180 N N . ILE A 1 272 ? -8.525 -1.484 20.519 1.00 96.38 272 ILE A N 1
ATOM 2181 C CA . ILE A 1 272 ? -7.176 -0.969 20.774 1.00 96.38 272 ILE A CA 1
ATOM 2182 C C . ILE A 1 272 ? -7.255 0.427 21.400 1.00 96.38 272 ILE A C 1
ATOM 2184 O O . ILE A 1 272 ? -6.527 0.701 22.350 1.00 96.38 272 ILE A O 1
ATOM 2188 N N . GLY A 1 273 ? -8.131 1.299 20.904 1.00 95.19 273 GLY A N 1
ATOM 2189 C CA . GLY A 1 273 ? -8.372 2.625 21.467 1.00 95.19 273 GLY A CA 1
ATOM 2190 C C . GLY A 1 273 ? -8.801 2.557 22.931 1.00 95.19 273 GLY A C 1
ATOM 2191 O O . GLY A 1 273 ? -8.157 3.173 23.776 1.00 95.19 273 GLY A O 1
ATOM 2192 N N . ASP A 1 274 ? -9.801 1.733 23.238 1.00 94.69 274 ASP A N 1
ATOM 2193 C CA . ASP A 1 274 ? -10.298 1.515 24.596 1.00 94.69 274 ASP A CA 1
ATOM 2194 C C . ASP A 1 274 ? -9.193 0.975 25.505 1.00 94.69 274 ASP A C 1
ATOM 2196 O O . ASP A 1 274 ? -8.968 1.524 26.582 1.00 94.69 274 ASP A O 1
ATOM 2200 N N . SER A 1 275 ? -8.439 -0.034 25.047 1.00 94.62 275 SER A N 1
ATOM 2201 C CA . SER A 1 275 ? -7.311 -0.605 25.798 1.00 94.62 275 SER A CA 1
ATOM 2202 C C . SER A 1 275 ? -6.212 0.420 26.095 1.00 94.62 275 SER A C 1
ATOM 2204 O O . SER A 1 275 ? -5.652 0.424 27.189 1.00 94.62 275 SER A O 1
ATOM 2206 N N . LYS A 1 276 ? -5.933 1.322 25.146 1.00 92.12 276 LYS A N 1
ATOM 2207 C CA . LYS A 1 276 ? -4.946 2.396 25.293 1.00 92.12 276 LYS A CA 1
ATOM 2208 C C . LYS A 1 276 ? -5.458 3.516 26.198 1.00 92.12 276 LYS A C 1
ATOM 2210 O O . LYS A 1 276 ? -4.653 4.170 26.852 1.00 92.12 276 LYS A O 1
ATOM 2215 N N . ASP A 1 277 ? -6.766 3.759 26.229 1.00 89.94 277 ASP A N 1
ATOM 2216 C CA . ASP A 1 277 ? -7.394 4.801 27.045 1.00 89.94 277 ASP A CA 1
ATOM 2217 C C . ASP A 1 277 ? -7.589 4.392 28.515 1.00 89.94 277 ASP A C 1
ATOM 2219 O O . ASP A 1 277 ? -7.744 5.270 29.376 1.00 89.94 277 ASP A O 1
ATOM 2223 N N . VAL A 1 278 ? -7.506 3.094 28.841 1.00 88.81 278 VAL A N 1
ATOM 2224 C CA . VAL A 1 278 ? -7.481 2.618 30.234 1.00 88.81 278 VAL A CA 1
ATOM 2225 C C . VAL A 1 278 ? -6.319 3.268 30.995 1.00 88.81 278 VAL A C 1
ATOM 2227 O O . VAL A 1 278 ? -5.180 3.293 30.542 1.00 88.81 278 VAL A O 1
ATOM 2230 N N . GLY A 1 279 ? -6.607 3.821 32.178 1.00 86.81 279 GLY A N 1
ATOM 2231 C CA . GLY A 1 279 ? -5.587 4.383 33.074 1.00 86.81 279 GLY A CA 1
ATOM 2232 C C . GLY A 1 279 ? -5.022 5.751 32.669 1.00 86.81 279 GLY A C 1
ATOM 2233 O O . GLY A 1 279 ? -4.263 6.338 33.436 1.00 86.81 279 GLY A O 1
ATOM 2234 N N . ARG A 1 280 ? -5.421 6.310 31.519 1.00 92.12 280 ARG A N 1
ATOM 2235 C CA . ARG A 1 280 ? -4.979 7.640 31.071 1.00 92.12 280 ARG A CA 1
ATOM 2236 C C . ARG A 1 280 ? -5.700 8.790 31.784 1.00 92.12 280 ARG A C 1
ATOM 2238 O O . ARG A 1 280 ? -6.528 8.610 32.678 1.00 92.12 280 ARG A O 1
ATOM 2245 N N . LYS A 1 281 ? -5.422 10.016 31.325 1.00 92.50 281 LYS A N 1
ATOM 2246 C CA . LYS A 1 281 ? -6.019 11.272 31.806 1.00 92.50 281 LYS A CA 1
ATOM 2247 C C . LYS A 1 281 ? -7.542 11.196 31.952 1.00 92.50 281 LYS A C 1
ATOM 2249 O O . LYS A 1 281 ? -8.049 11.601 32.990 1.00 92.50 281 LYS A O 1
ATOM 2254 N N . LYS A 1 282 ? -8.270 10.635 30.977 1.00 90.25 282 LYS A N 1
ATOM 2255 C CA . LYS A 1 282 ? -9.738 10.491 31.054 1.00 90.25 282 LYS A CA 1
ATOM 2256 C C . LYS A 1 282 ? -10.174 9.678 32.278 1.00 90.25 282 LYS A C 1
ATOM 2258 O O . LYS A 1 282 ? -11.047 10.116 33.018 1.00 90.25 282 LYS A O 1
ATO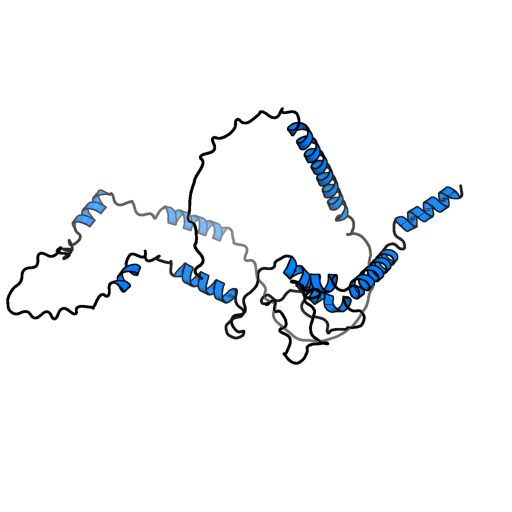M 2263 N N . HIS A 1 283 ? -9.524 8.543 32.540 1.00 91.00 283 HIS A N 1
ATOM 2264 C CA . HIS A 1 283 ? -9.798 7.722 33.722 1.00 91.00 283 HIS A CA 1
ATOM 2265 C C . HIS A 1 283 ? -9.545 8.503 35.023 1.00 91.00 283 HIS A C 1
ATOM 2267 O O . HIS A 1 283 ? -10.381 8.502 35.926 1.00 91.00 283 HIS A O 1
ATOM 2273 N N . PHE A 1 284 ? -8.433 9.237 35.099 1.00 93.81 284 PHE A N 1
ATOM 2274 C CA . PHE A 1 284 ? -8.117 10.072 36.259 1.00 93.81 284 PHE A CA 1
ATOM 2275 C C . PHE A 1 284 ? -9.113 11.222 36.473 1.00 93.81 284 PHE A C 1
ATOM 2277 O O . PHE A 1 284 ? -9.523 11.472 37.609 1.00 93.81 284 PHE A O 1
ATOM 2284 N N . GLN A 1 285 ? -9.538 11.898 35.402 1.00 94.69 285 GLN A N 1
ATOM 2285 C CA . GLN A 1 285 ? -10.547 12.956 35.487 1.00 94.69 285 GLN A CA 1
ATOM 2286 C C . GLN A 1 285 ? -11.898 12.400 35.941 1.00 94.69 285 GLN A C 1
ATOM 2288 O O . GLN A 1 285 ? -12.476 12.933 36.883 1.00 94.69 285 GLN A O 1
ATOM 2293 N N . ASN A 1 286 ? -12.324 11.250 35.409 1.00 93.31 286 ASN A N 1
ATOM 2294 C CA . ASN A 1 286 ? -13.539 10.574 35.866 1.00 93.31 286 ASN A CA 1
ATOM 2295 C C . ASN A 1 286 ? -13.491 10.282 37.377 1.00 93.31 286 ASN A C 1
ATOM 2297 O O . ASN A 1 286 ? -14.467 10.522 38.087 1.00 93.31 286 ASN A O 1
ATOM 2301 N N . LEU A 1 287 ? -12.346 9.822 37.902 1.00 94.25 287 LEU A N 1
ATOM 2302 C CA . LEU A 1 287 ? -12.161 9.611 39.343 1.00 94.25 287 LEU A CA 1
ATOM 2303 C C . LEU A 1 287 ? -12.235 10.917 40.148 1.00 94.25 287 LEU A C 1
ATOM 2305 O O . LEU A 1 287 ? -12.804 10.925 41.243 1.00 94.25 287 LEU A O 1
ATOM 2309 N N . LYS A 1 288 ? -11.675 12.020 39.638 1.00 95.12 288 LYS A N 1
ATOM 2310 C CA . LYS A 1 288 ? -11.788 13.344 40.268 1.00 95.12 288 LYS A CA 1
ATOM 2311 C C . LYS A 1 288 ? -13.232 13.836 40.293 1.00 95.12 288 LYS A C 1
ATOM 2313 O O . LYS A 1 288 ? -13.682 14.293 41.343 1.00 95.12 288 LYS A O 1
ATOM 2318 N N . ASP A 1 289 ? -13.965 13.679 39.200 1.00 96.38 289 ASP A N 1
ATOM 2319 C CA . ASP A 1 289 ? -15.369 14.077 39.099 1.00 96.38 289 ASP A CA 1
ATOM 2320 C C . ASP A 1 289 ? -16.253 13.249 40.038 1.00 96.38 289 ASP A C 1
ATOM 2322 O O . ASP A 1 289 ? -17.081 13.800 40.767 1.00 96.38 289 ASP A O 1
ATOM 2326 N N . LEU A 1 290 ? -16.005 11.937 40.126 1.00 95.56 290 LEU A N 1
ATOM 2327 C CA . LEU A 1 290 ? -16.624 11.040 41.108 1.00 95.56 290 LEU A CA 1
ATOM 2328 C C . LEU A 1 290 ? -16.342 11.475 42.554 1.00 95.56 290 LEU A C 1
ATOM 2330 O O . LEU A 1 290 ? -17.240 11.420 43.393 1.00 95.56 290 LEU A O 1
ATOM 2334 N N . ARG A 1 291 ? -15.118 11.926 42.865 1.00 94.50 291 ARG A N 1
ATOM 2335 C CA . ARG A 1 291 ? -14.772 12.464 44.196 1.00 94.50 291 ARG A CA 1
ATOM 2336 C C . ARG A 1 291 ? -15.456 13.802 44.468 1.00 94.50 291 ARG A C 1
ATOM 2338 O O . ARG A 1 291 ? -15.948 13.999 45.574 1.00 94.50 291 ARG A O 1
ATOM 2345 N N . LYS A 1 292 ? -15.513 14.698 43.478 1.00 95.19 292 LYS A N 1
ATOM 2346 C CA . LYS A 1 292 ? -16.163 16.011 43.595 1.00 95.19 292 LYS A CA 1
ATOM 2347 C C . LYS A 1 292 ? -17.667 15.870 43.813 1.00 95.19 292 LYS A C 1
ATOM 2349 O O . LYS A 1 292 ? -18.200 16.549 44.672 1.00 95.19 292 LYS A O 1
ATOM 2354 N N . LYS A 1 293 ? -18.328 14.950 43.104 1.00 93.75 293 LYS A N 1
ATOM 2355 C CA . LYS A 1 293 ? -19.774 14.693 43.226 1.00 93.75 293 LYS A CA 1
ATOM 2356 C C . LYS A 1 293 ? -20.191 14.135 44.595 1.00 93.75 293 LYS A C 1
ATOM 2358 O O . LYS A 1 293 ? -21.367 14.181 44.936 1.00 93.75 293 LYS A O 1
ATOM 2363 N N . ARG A 1 294 ? -19.254 13.557 45.354 1.00 83.75 294 ARG A N 1
ATOM 2364 C CA . ARG A 1 294 ? -19.505 13.001 46.696 1.00 83.75 294 ARG A CA 1
ATOM 2365 C C . ARG A 1 294 ? -19.347 14.025 47.825 1.00 83.75 294 ARG A C 1
ATOM 2367 O O . ARG A 1 294 ? -19.695 13.687 48.953 1.00 83.75 294 ARG A O 1
ATOM 2374 N N . ARG A 1 295 ? -18.781 15.200 47.543 1.00 69.19 295 ARG A N 1
ATOM 2375 C CA . ARG A 1 295 ? -18.702 16.337 48.468 1.00 69.19 295 ARG A CA 1
ATOM 2376 C C . ARG A 1 295 ? -19.895 17.254 48.257 1.00 69.19 295 ARG A C 1
ATOM 2378 O O . ARG A 1 295 ? -20.354 17.797 49.280 1.00 69.19 295 ARG A O 1
#

Foldseek 3Di:
DDDDDDDDDDDDDDDDDDDDDDDPPPVVVVVVVVVVVVVVVVVVVVVVVVPVPPPPDDDDDDDDDDDDDDDDDDDDDDPDPPDDDPVVVVVVVVVVVVVVVPPPDPDDPVVVVVVVVPDPDDPPPPPPDPDDDDDDDPPPPPPPPDDPVVVVCPPVPPPPDDPVVVVVVVVVQCVQFPDVVVPGFGQDDDDVLNVVLQVCVQVVCVQDVVDHDDHDPDPDDDRGDDDDDDDDDPVPDPPPDDDPVLDDPGPVVNCVVDPVSVVVCVVVVVVVVVVVPPPDPVVVVVVVVVVVVVD

Nearest PDB structures (foldseek):
  7mqa-assembly1_SQ  TM=6.907E-01  e=6.313E-12  Homo sapiens
  7mq9-assembly1_SQ  TM=6.170E-01  e=1.154E-11  Homo sapiens
  7aju-assembly1_JM  TM=7.122E-01  e=3.269E-07  Saccharomyces cerevisiae S288C

pLDDT: mean 71.11, std 21.24, range [31.67, 97.81]

Sequence (295 aa):
MARKNPARGSKVNLAPEPVEDVPDKVLEAQNEQEGAEAEVLEQEEEKEEEKEENDKEGSDSDDSDSDSDSDESDSESESESEDLNFDDITSLLDASTNFQTKSEEGKSLDEITERYSRLPKIDGGVEYGSGSLTEKGLLQEDHYDYTKEDNKNKFAFRVIQDPHQVKLDKKKAKDNTAGDKWFGMKAPDMTPELKMDMELLKMRNVLDPKRFYKKSDSKKDPKFFEMGTIVEGNTEFFSARLTKKERKQTFAQELLGDEDSQKYFKRKYAEIGDSKDVGRKKHFQNLKDLRKKRR

Solvent-accessible surface area (backbone atoms only — not comparable to full-atom values): 20111 Å² total; per-residue (Å²): 138,84,85,82,84,84,80,87,90,81,91,76,89,76,78,85,77,84,86,78,87,77,73,79,76,66,64,59,68,56,58,60,56,58,57,59,57,53,61,55,52,59,65,52,56,66,61,55,65,73,60,73,76,75,83,81,81,85,86,84,88,82,91,79,93,75,93,75,92,78,90,83,88,86,84,88,82,83,81,80,80,80,78,81,52,73,68,59,54,52,53,52,50,55,53,52,55,55,58,70,71,64,64,74,79,79,77,50,73,65,61,54,54,57,52,62,71,69,52,83,80,75,81,75,86,72,74,80,82,78,88,76,86,79,89,90,70,88,72,79,74,81,72,74,85,76,56,82,74,69,58,75,62,71,78,51,77,78,78,84,70,58,71,64,58,57,51,50,54,54,47,52,57,48,75,46,24,68,35,78,94,50,80,51,41,46,48,65,81,86,44,73,69,56,48,52,38,52,53,49,61,73,46,45,58,71,70,39,94,87,48,85,67,83,82,75,88,66,90,67,79,76,75,58,60,82,92,79,79,88,81,80,61,99,83,45,75,83,78,81,48,75,52,82,83,62,56,58,95,47,66,59,55,35,53,70,66,34,67,67,53,49,54,50,51,54,50,52,50,50,53,51,48,53,63,65,47,58,84,34,71,68,48,53,50,52,53,51,51,56,54,58,75,74,109

Radius of gyration: 40.63 Å; Cα contacts (8 Å, |Δi|>4): 65; chains: 1; bounding box: 84×69×122 Å